Protein AF-A0A656JWY0-F1 (afdb_monomer)

Foldseek 3Di:
DVVVVVVVVVVVVVVVVVVLVVVVVVLVVVLVVLLVLLVVLQVLLLVLLVVLLVLQDDDPADPDDDDDDPLCLLVVLNVVLVVLVVVLVVLVVQLVVLVVVVVPDPDDDDPDDDDVSNVSNVVSSVVSVVSSVVSSVSSVVSNVVSNVSSVVSVVVVVVSVVLSVVLVVLVVCVVVVDDVPDDDPVVSVVSNVVSSNVSSVVSVSSVSNSVD

Organism: NCBI:txid1194405

Secondary structure (DSSP, 8-state):
-HHHHHHHHHHHHHHHHHHHHHHHHHHHHHHHHHHHHHHHHHHHHHHHHHHHHHHS---PPP---------THHHHHHHHHHHHHHHHHHHHHHHHHHHHHHHH--S---TTS--HHHHHHHHHHHHHHHHHHHHHHHHHHHHHHHHHHHHHHHHHHHHHHHHHHHHHHHHHHHHH---TTS--HHHHHHHHHHHHHHHHHHHHHHHHHHH-

Sequence (212 aa):
SAVDAAALTTNDMARQLEVKVQRMNTAHEREANAISSFQQAYGIASAHLDRLLLRIPELPLPEIDDRDADGGRVRGTFASLQRHHQALDDAISAMHQASEKVYTIPGKRTPQEQDPALAQLLSVEKRRRSLGHALETLAGRGVEAGTATGLELNRVSSQVNDLVARRDALLKQRESGVREGGLDSEELEMELQLTTSVLQRLRVDLLDEQQA

Structure (mmCIF, N/CA/C/O backbone):
data_AF-A0A656JWY0-F1
#
_entry.id   AF-A0A656JWY0-F1
#
loop_
_atom_site.group_PDB
_atom_site.id
_atom_site.type_symbol
_atom_site.label_atom_id
_atom_site.label_alt_id
_atom_site.label_comp_id
_atom_site.label_asym_id
_atom_site.label_entity_id
_atom_site.label_seq_id
_atom_site.pdbx_PDB_ins_code
_atom_site.Cartn_x
_atom_site.Cartn_y
_atom_site.Cartn_z
_atom_site.occupancy
_atom_site.B_iso_or_equiv
_atom_site.auth_seq_id
_atom_site.auth_comp_id
_atom_site.auth_asym_id
_atom_site.auth_atom_id
_atom_site.pdbx_PDB_model_num
ATOM 1 N N . SER A 1 1 ? -23.906 -9.877 57.414 1.00 48.75 1 SER A N 1
ATOM 2 C CA . SER A 1 1 ? -24.250 -8.442 57.340 1.00 48.75 1 SER A CA 1
ATOM 3 C C . SER A 1 1 ? -24.464 -8.054 55.884 1.00 48.75 1 SER A C 1
ATOM 5 O O . SER A 1 1 ? -23.625 -8.409 55.070 1.00 48.75 1 SER A O 1
ATOM 7 N N . ALA A 1 2 ? -25.550 -7.359 55.520 1.00 46.50 2 ALA A N 1
ATOM 8 C CA . ALA A 1 2 ? -25.797 -6.923 54.130 1.00 46.50 2 ALA A CA 1
ATOM 9 C C . ALA A 1 2 ? -24.699 -5.980 53.580 1.00 46.50 2 ALA A C 1
ATOM 11 O O . ALA A 1 2 ? -24.488 -5.899 52.374 1.00 46.50 2 ALA A O 1
ATOM 12 N N . VAL A 1 3 ? -23.963 -5.326 54.485 1.00 48.53 3 VAL A N 1
ATOM 13 C CA . VAL A 1 3 ? -22.811 -4.461 54.194 1.00 48.53 3 VAL A CA 1
ATOM 14 C C . VAL A 1 3 ? -21.601 -5.254 53.671 1.00 48.53 3 VAL A C 1
ATOM 16 O O . VAL A 1 3 ? -20.971 -4.813 52.716 1.00 48.53 3 VAL A O 1
ATOM 19 N N . ASP A 1 4 ? -21.331 -6.453 54.204 1.00 46.06 4 ASP A N 1
ATOM 20 C CA . ASP A 1 4 ? -20.234 -7.312 53.720 1.00 46.06 4 ASP A CA 1
ATOM 21 C C . ASP A 1 4 ? -20.531 -7.892 52.334 1.00 46.06 4 ASP A C 1
ATOM 23 O O . ASP A 1 4 ? -19.658 -7.927 51.473 1.00 46.06 4 ASP A O 1
ATOM 27 N N . ALA A 1 5 ? -21.777 -8.304 52.082 1.00 48.03 5 ALA A N 1
ATOM 28 C CA . ALA A 1 5 ? -22.177 -8.850 50.786 1.00 48.03 5 ALA A CA 1
ATOM 29 C C . ALA A 1 5 ? -22.134 -7.786 49.674 1.00 48.03 5 ALA A C 1
ATOM 31 O O . ALA A 1 5 ? -21.655 -8.058 48.575 1.00 48.03 5 ALA A O 1
ATOM 32 N N . ALA A 1 6 ? -22.571 -6.556 49.969 1.00 49.28 6 ALA A N 1
ATOM 33 C CA . ALA A 1 6 ? -22.456 -5.438 49.039 1.00 49.28 6 ALA A CA 1
ATOM 34 C C . ALA A 1 6 ? -20.983 -5.122 48.729 1.00 49.28 6 ALA A C 1
ATOM 36 O O . ALA A 1 6 ? -20.636 -5.046 47.554 1.00 49.28 6 ALA A O 1
ATOM 37 N N . ALA A 1 7 ? -20.118 -5.040 49.748 1.00 49.75 7 ALA A N 1
ATOM 38 C CA . ALA A 1 7 ? -18.685 -4.773 49.589 1.00 49.75 7 ALA A CA 1
ATOM 39 C C . ALA A 1 7 ? -17.937 -5.870 48.804 1.00 49.75 7 ALA A C 1
ATOM 41 O O . ALA A 1 7 ? -17.084 -5.557 47.972 1.00 49.75 7 ALA A O 1
ATOM 42 N N . LEU A 1 8 ? -18.284 -7.147 49.010 1.00 49.06 8 LEU A N 1
ATOM 43 C CA . LEU A 1 8 ? -17.758 -8.266 48.217 1.00 49.06 8 LEU A CA 1
ATOM 44 C C . LEU A 1 8 ? -18.176 -8.165 46.741 1.00 49.06 8 LEU A C 1
ATOM 46 O O . LEU A 1 8 ? -17.338 -8.329 45.858 1.00 49.06 8 LEU A O 1
ATOM 50 N N . THR A 1 9 ? -19.436 -7.815 46.455 1.00 56.22 9 THR A N 1
ATOM 51 C CA . THR A 1 9 ? -19.905 -7.674 45.063 1.00 56.22 9 THR A CA 1
ATOM 52 C C . THR A 1 9 ? -19.313 -6.470 44.325 1.00 56.22 9 THR A C 1
ATOM 54 O O . THR A 1 9 ? -19.121 -6.544 43.113 1.00 56.22 9 THR A O 1
ATOM 57 N N . THR A 1 10 ? -19.004 -5.357 45.000 1.00 55.69 10 THR A N 1
ATOM 58 C CA . THR A 1 10 ? -18.280 -4.230 44.380 1.00 55.69 10 THR A CA 1
ATOM 59 C C . THR A 1 10 ? -16.812 -4.558 44.131 1.00 55.69 10 THR A C 1
ATOM 61 O O . THR A 1 10 ? -16.302 -4.194 43.074 1.00 55.69 10 THR A O 1
ATOM 64 N N . ASN A 1 11 ? -16.151 -5.282 45.040 1.00 58.34 11 ASN A N 1
ATOM 65 C CA . ASN A 1 11 ? -14.767 -5.728 44.847 1.00 58.34 11 ASN A CA 1
ATOM 66 C C . ASN A 1 11 ? -14.625 -6.711 43.676 1.00 58.34 11 ASN A C 1
ATOM 68 O O . ASN A 1 11 ? -13.705 -6.570 42.870 1.00 58.34 11 ASN A O 1
ATOM 72 N N . ASP A 1 12 ? -15.554 -7.658 43.525 1.00 63.84 12 ASP A N 1
ATOM 73 C CA . ASP A 1 12 ? -15.548 -8.581 42.384 1.00 63.84 12 ASP A CA 1
ATOM 74 C C . ASP A 1 12 ? -15.800 -7.861 41.053 1.00 63.84 12 ASP A C 1
ATOM 76 O O . ASP A 1 12 ? -15.144 -8.161 40.053 1.00 63.84 12 ASP A O 1
ATOM 80 N N . MET A 1 13 ? -16.698 -6.871 41.025 1.00 59.88 13 MET A N 1
ATOM 81 C CA . MET A 1 13 ? -16.938 -6.069 39.820 1.00 59.88 13 MET A CA 1
ATOM 82 C C . MET A 1 13 ? -15.739 -5.191 39.458 1.00 59.88 13 MET A C 1
ATOM 84 O O . MET A 1 13 ? -15.366 -5.151 38.288 1.00 59.88 13 MET A O 1
ATOM 88 N N . ALA A 1 14 ? -15.104 -4.535 40.434 1.00 62.28 14 ALA A N 1
ATOM 89 C CA . ALA A 1 14 ? -13.911 -3.722 40.205 1.00 62.28 14 ALA A CA 1
ATOM 90 C C . ALA A 1 14 ? -12.751 -4.570 39.662 1.00 62.28 14 ALA A C 1
ATOM 92 O O . ALA A 1 14 ? -12.121 -4.199 38.673 1.00 62.28 14 ALA A O 1
ATOM 93 N N . ARG A 1 15 ? -12.537 -5.762 40.230 1.00 66.44 15 ARG A N 1
ATOM 94 C CA . ARG A 1 15 ? -11.510 -6.702 39.768 1.00 66.44 15 ARG A CA 1
ATOM 95 C C . ARG A 1 15 ? -11.792 -7.242 38.363 1.00 66.44 15 ARG A C 1
ATOM 97 O O . ARG A 1 15 ? -10.878 -7.364 37.549 1.00 66.44 15 ARG A O 1
ATOM 104 N N . GLN A 1 16 ? -13.048 -7.562 38.044 1.00 64.94 16 GLN A N 1
ATOM 105 C CA . GLN A 1 16 ? -13.434 -7.971 36.686 1.00 64.94 16 GLN A CA 1
ATOM 106 C C . GLN A 1 16 ? -13.243 -6.842 35.667 1.00 64.94 16 GLN A C 1
ATOM 108 O O . GLN A 1 16 ? -12.872 -7.109 34.521 1.00 64.94 16 GLN A O 1
ATOM 113 N N . LEU A 1 17 ? -13.479 -5.596 36.077 1.00 67.12 17 LEU A N 1
ATOM 114 C CA . LEU A 1 17 ? -13.265 -4.417 35.248 1.00 67.12 17 LEU A CA 1
ATOM 115 C C . LEU A 1 17 ? -11.776 -4.193 34.969 1.00 67.12 17 LEU A C 1
ATOM 117 O O . LEU A 1 17 ? -11.392 -4.014 33.818 1.00 67.12 17 LEU A O 1
ATOM 121 N N . GLU A 1 18 ? -10.934 -4.300 35.992 1.00 68.44 18 GLU A N 1
ATOM 122 C CA . GLU A 1 18 ? -9.480 -4.158 35.882 1.00 68.44 18 GLU A CA 1
ATOM 123 C C . GLU A 1 18 ? -8.874 -5.208 34.935 1.00 68.44 18 GLU A C 1
ATOM 125 O O . GLU A 1 18 ? -8.122 -4.873 34.019 1.00 68.44 18 GLU A O 1
ATOM 130 N N . VAL A 1 19 ? -9.302 -6.472 35.043 1.00 74.69 19 VAL A N 1
ATOM 131 C CA . VAL A 1 19 ? -8.900 -7.536 34.103 1.00 74.69 19 VAL A CA 1
ATOM 132 C C . VAL A 1 19 ? -9.336 -7.223 32.665 1.00 74.69 19 VAL A C 1
ATOM 134 O O . VAL A 1 19 ? -8.602 -7.524 31.718 1.00 74.69 19 VAL A O 1
ATOM 137 N N . LYS A 1 20 ? -10.522 -6.631 32.466 1.00 68.19 20 LYS A N 1
ATOM 138 C CA . LYS A 1 20 ? -10.999 -6.219 31.133 1.00 68.19 20 LYS A CA 1
ATOM 139 C C . LYS A 1 20 ? -10.168 -5.066 30.570 1.00 68.19 20 LYS A C 1
ATOM 141 O O . LYS A 1 20 ? -9.786 -5.140 29.403 1.00 68.19 20 LYS A O 1
ATOM 146 N N . VAL A 1 21 ? -9.849 -4.061 31.385 1.00 69.62 21 VAL A N 1
ATOM 147 C CA . VAL A 1 21 ? -8.987 -2.930 31.003 1.00 69.62 21 VAL A CA 1
ATOM 148 C C . VAL A 1 21 ? -7.589 -3.418 30.626 1.00 69.62 21 VAL A C 1
ATOM 150 O O . VAL A 1 21 ? -7.057 -3.031 29.590 1.00 69.62 21 VAL A O 1
ATOM 153 N N . GLN A 1 22 ? -7.006 -4.344 31.386 1.00 73.12 22 GLN A N 1
ATOM 154 C CA . 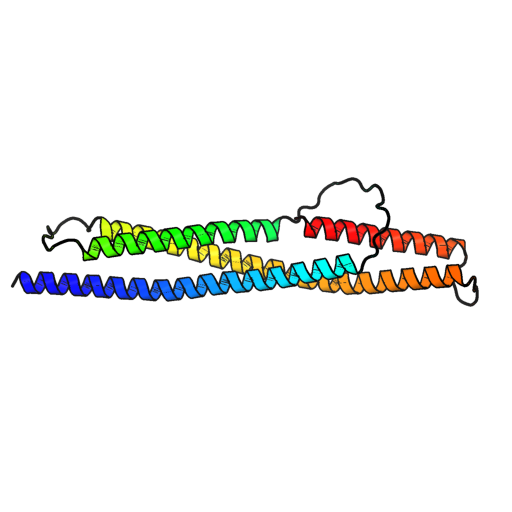GLN A 1 22 ? -5.665 -4.836 31.075 1.00 73.12 22 GLN A CA 1
ATOM 155 C C . GLN A 1 22 ? -5.621 -5.663 29.784 1.00 73.12 22 GLN A C 1
ATOM 157 O O . GLN A 1 22 ? -4.739 -5.464 28.951 1.00 73.12 22 GLN A O 1
ATOM 162 N N . ARG A 1 23 ? -6.617 -6.532 29.557 1.00 74.81 23 ARG A N 1
ATOM 163 C CA . ARG A 1 23 ? -6.772 -7.239 28.271 1.00 74.81 23 ARG A CA 1
ATOM 164 C C . ARG A 1 23 ? -6.969 -6.275 27.101 1.00 74.81 23 ARG A C 1
ATOM 166 O O . ARG A 1 23 ? -6.555 -6.587 25.988 1.00 74.81 23 ARG A O 1
ATOM 173 N N . MET A 1 24 ? -7.612 -5.137 27.344 1.00 70.94 24 MET A N 1
ATOM 174 C CA . MET A 1 24 ? -7.828 -4.098 26.344 1.00 70.94 24 MET A CA 1
ATOM 175 C C . MET A 1 24 ? -6.522 -3.399 25.973 1.00 70.94 24 MET A C 1
ATOM 177 O O . MET A 1 24 ? -6.255 -3.279 24.784 1.00 70.94 24 MET A O 1
ATOM 181 N N . ASN A 1 25 ? -5.692 -3.021 26.945 1.00 70.75 25 ASN A N 1
ATOM 182 C CA . ASN A 1 25 ? -4.391 -2.407 26.662 1.00 70.75 25 ASN A CA 1
ATOM 183 C C . ASN A 1 25 ? -3.519 -3.330 25.804 1.00 70.75 25 ASN A C 1
ATOM 185 O O . ASN A 1 25 ? -3.000 -2.909 24.776 1.00 70.75 25 ASN A O 1
ATOM 189 N N . THR A 1 26 ? -3.468 -4.622 26.139 1.00 78.56 26 THR A N 1
ATOM 190 C CA . THR A 1 26 ? -2.743 -5.606 25.320 1.00 78.56 26 THR A CA 1
ATOM 191 C C . THR A 1 26 ? -3.325 -5.747 23.910 1.00 78.56 26 THR A C 1
ATOM 193 O O . THR A 1 26 ? -2.585 -5.973 22.956 1.00 78.56 26 THR A O 1
ATOM 196 N N . ALA A 1 27 ? -4.646 -5.649 23.744 1.00 75.50 27 ALA A N 1
ATOM 197 C CA . ALA A 1 27 ? -5.264 -5.710 22.421 1.00 75.50 27 ALA A CA 1
ATOM 198 C C . ALA A 1 27 ? -4.997 -4.436 21.602 1.00 75.50 27 ALA A C 1
ATOM 200 O O . ALA A 1 27 ? -4.719 -4.532 20.413 1.00 75.50 27 ALA A O 1
ATOM 201 N N . HIS A 1 28 ? -4.999 -3.269 22.245 1.00 74.00 28 HIS A N 1
ATOM 202 C CA . HIS A 1 28 ? -4.654 -1.999 21.614 1.00 74.00 28 HIS A CA 1
ATOM 203 C C . HIS A 1 28 ? -3.195 -1.978 21.134 1.00 74.00 28 HIS A C 1
ATOM 205 O O . HIS A 1 28 ? -2.925 -1.582 20.005 1.00 74.00 28 HIS A O 1
ATOM 211 N N . GLU A 1 29 ? -2.259 -2.496 21.936 1.00 79.44 29 GLU A N 1
ATOM 212 C CA . GLU A 1 29 ? -0.856 -2.665 21.525 1.00 79.44 29 GLU A CA 1
ATOM 213 C C . GLU A 1 29 ? -0.722 -3.573 20.292 1.00 79.44 29 GLU A C 1
ATOM 215 O O . GLU A 1 29 ? 0.043 -3.277 19.374 1.00 79.44 29 GLU A O 1
ATOM 220 N N . ARG A 1 30 ? -1.484 -4.674 20.232 1.00 80.06 30 ARG A N 1
ATOM 221 C CA . ARG A 1 30 ? -1.494 -5.573 19.063 1.00 80.06 30 ARG A CA 1
ATOM 222 C C . ARG A 1 30 ? -2.059 -4.897 17.818 1.00 80.06 30 ARG A C 1
ATOM 224 O O . ARG A 1 30 ? -1.471 -5.032 16.748 1.00 80.06 30 ARG A O 1
ATOM 231 N N . GLU A 1 31 ? -3.152 -4.156 17.963 1.00 78.88 31 GLU A N 1
ATOM 232 C CA . GLU A 1 31 ? -3.768 -3.380 16.883 1.00 78.88 31 GLU A CA 1
ATOM 233 C C . GLU A 1 31 ? -2.787 -2.323 16.349 1.00 78.88 31 GLU A C 1
ATOM 235 O O . GLU A 1 31 ? -2.565 -2.248 15.141 1.00 78.88 31 GLU A O 1
ATOM 240 N N . ALA A 1 32 ? -2.114 -1.582 17.235 1.00 77.81 32 ALA A N 1
ATOM 241 C CA . ALA A 1 32 ? -1.085 -0.611 16.862 1.00 77.81 32 ALA A CA 1
ATOM 242 C C . ALA A 1 32 ? 0.093 -1.266 16.117 1.00 77.81 32 ALA A C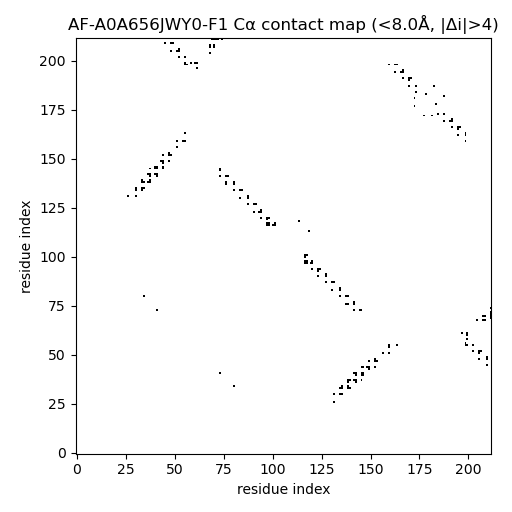 1
ATOM 244 O O . ALA A 1 32 ? 0.546 -0.750 15.093 1.00 77.81 32 ALA A O 1
ATOM 245 N N . ASN A 1 33 ? 0.554 -2.436 16.572 1.00 80.94 33 ASN A N 1
ATOM 246 C CA . ASN A 1 33 ? 1.614 -3.189 15.897 1.00 80.94 33 ASN A CA 1
ATOM 247 C C . ASN A 1 33 ? 1.197 -3.658 14.494 1.00 80.94 33 ASN A C 1
ATOM 249 O O . ASN A 1 33 ? 2.003 -3.597 13.561 1.00 80.94 33 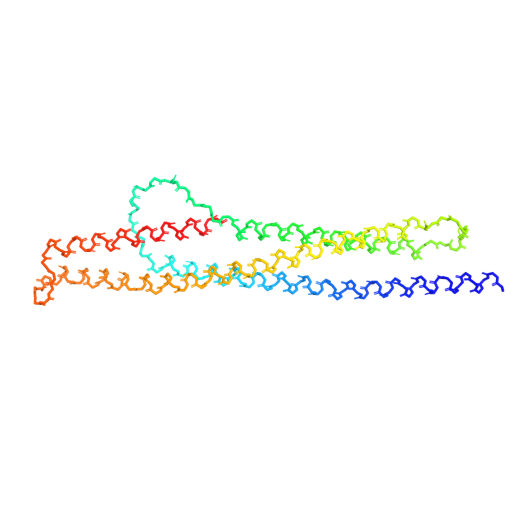ASN A O 1
ATOM 253 N N . ALA A 1 34 ? -0.052 -4.098 14.322 1.00 74.19 34 ALA A N 1
ATOM 254 C CA . ALA A 1 34 ? -0.582 -4.503 13.022 1.00 74.19 34 ALA A CA 1
ATOM 255 C C . ALA A 1 34 ? -0.635 -3.316 12.041 1.00 74.19 34 ALA A C 1
ATOM 257 O O . ALA A 1 34 ? -0.183 -3.440 10.901 1.00 74.19 34 ALA A O 1
ATOM 258 N N . ILE A 1 35 ? -1.104 -2.149 12.499 1.00 76.62 35 ILE A N 1
ATOM 259 C CA . ILE A 1 35 ? -1.120 -0.907 11.705 1.00 76.62 35 ILE A CA 1
ATOM 260 C C . ILE A 1 35 ? 0.299 -0.497 11.314 1.00 76.62 35 ILE A C 1
ATOM 262 O O . ILE A 1 35 ? 0.553 -0.231 10.141 1.00 76.62 35 ILE A O 1
ATOM 266 N N . SER A 1 36 ? 1.221 -0.475 12.278 1.00 80.38 36 SER A N 1
ATOM 267 C CA . SER A 1 36 ? 2.619 -0.093 12.055 1.00 80.38 36 SER A CA 1
ATOM 268 C C . SER A 1 36 ? 3.294 -0.995 11.016 1.00 80.38 36 SER A C 1
ATOM 270 O O . SER A 1 36 ? 3.930 -0.511 10.079 1.00 80.38 36 SER A O 1
ATOM 272 N N . SER A 1 37 ? 3.064 -2.309 11.103 1.00 77.44 37 SER A N 1
ATOM 273 C CA . SER A 1 37 ? 3.590 -3.281 10.134 1.00 77.44 37 SER A CA 1
ATOM 274 C C . SER A 1 37 ? 3.072 -3.014 8.717 1.00 77.44 37 SER A C 1
ATOM 276 O O . SE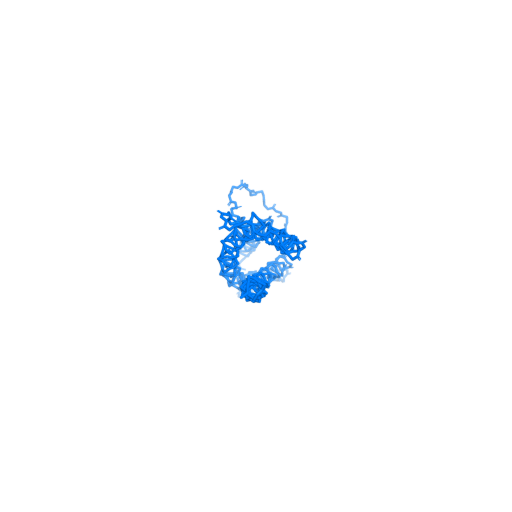R A 1 37 ? 3.836 -3.038 7.752 1.00 77.44 37 SER A O 1
ATOM 278 N N . PHE A 1 38 ? 1.779 -2.708 8.582 1.00 76.81 38 PHE A N 1
ATOM 279 C CA . PHE A 1 38 ? 1.190 -2.343 7.296 1.00 76.81 38 PHE A CA 1
ATOM 280 C C . PHE A 1 38 ? 1.736 -1.015 6.754 1.00 76.81 38 PHE A C 1
ATOM 282 O O . PHE A 1 38 ? 2.106 -0.944 5.583 1.00 76.81 38 PHE A O 1
ATOM 289 N N . GLN A 1 39 ? 1.850 0.016 7.596 1.00 79.00 39 GLN A N 1
ATOM 290 C CA . GLN A 1 39 ? 2.433 1.310 7.222 1.00 79.00 39 GLN A CA 1
ATOM 291 C C . GLN A 1 39 ? 3.870 1.164 6.719 1.00 79.00 39 GLN A C 1
ATOM 293 O O . GLN A 1 39 ? 4.239 1.790 5.726 1.00 79.00 39 GLN A O 1
ATOM 298 N N . GLN A 1 40 ? 4.668 0.312 7.365 1.00 82.31 40 GLN A N 1
ATOM 299 C CA . GLN A 1 40 ? 6.031 0.027 6.937 1.00 82.31 40 GLN A CA 1
ATOM 300 C C . GLN A 1 40 ? 6.060 -0.651 5.561 1.00 82.31 40 GLN A C 1
ATOM 302 O O . GLN A 1 40 ? 6.801 -0.207 4.684 1.00 82.31 40 GLN A O 1
ATOM 307 N N . ALA A 1 41 ? 5.249 -1.694 5.351 1.00 71.56 41 ALA A N 1
ATOM 308 C CA . ALA A 1 41 ? 5.179 -2.398 4.069 1.00 71.56 41 ALA A CA 1
ATOM 309 C C . ALA A 1 41 ? 4.735 -1.464 2.929 1.00 71.56 41 ALA A C 1
ATOM 311 O O . ALA A 1 41 ? 5.362 -1.437 1.870 1.00 71.56 41 ALA A O 1
ATOM 312 N N . TYR A 1 42 ? 3.709 -0.646 3.175 1.00 76.00 42 TYR A N 1
ATOM 313 C CA . TYR A 1 42 ? 3.246 0.376 2.238 1.00 76.00 42 TYR A CA 1
ATOM 314 C C . TYR A 1 42 ? 4.333 1.411 1.924 1.00 76.00 42 TYR A C 1
ATOM 316 O O . TYR A 1 42 ? 4.603 1.686 0.757 1.00 76.00 42 TYR A O 1
ATOM 324 N N . GLY A 1 43 ? 5.000 1.952 2.950 1.00 76.62 43 GLY A N 1
ATOM 325 C CA . GLY A 1 43 ? 6.056 2.949 2.776 1.00 76.62 43 GLY A CA 1
ATOM 326 C C . GLY A 1 43 ? 7.243 2.426 1.964 1.00 76.62 43 GLY A C 1
ATOM 327 O O . GLY A 1 43 ? 7.782 3.152 1.131 1.00 76.62 43 GLY A O 1
ATOM 328 N N . ILE A 1 44 ? 7.620 1.156 2.148 1.00 79.44 44 ILE A N 1
ATOM 329 C CA . ILE A 1 44 ? 8.664 0.503 1.344 1.00 79.44 44 ILE A CA 1
ATOM 330 C C . ILE A 1 44 ? 8.232 0.395 -0.123 1.00 79.44 44 ILE A C 1
ATOM 332 O O . ILE A 1 44 ? 9.010 0.762 -1.005 1.00 79.44 44 ILE A O 1
ATOM 336 N N . ALA A 1 45 ? 7.009 -0.077 -0.387 1.00 71.56 45 ALA A N 1
ATOM 337 C CA . ALA A 1 45 ? 6.489 -0.218 -1.747 1.00 71.56 45 ALA A CA 1
ATOM 338 C C . ALA A 1 45 ? 6.389 1.142 -2.463 1.00 71.56 45 ALA A C 1
ATOM 340 O O . ALA A 1 45 ? 6.901 1.286 -3.572 1.00 71.56 45 ALA A O 1
ATOM 341 N N . SER A 1 46 ? 5.841 2.162 -1.794 1.00 77.12 46 SER A N 1
ATOM 342 C CA . SER A 1 46 ? 5.750 3.531 -2.324 1.00 77.12 46 SER A CA 1
ATOM 343 C C . SER A 1 46 ? 7.130 4.110 -2.641 1.00 77.12 46 SER A C 1
ATOM 345 O O . SER A 1 46 ? 7.350 4.624 -3.733 1.00 77.12 46 SER A O 1
ATOM 347 N N . ALA A 1 47 ? 8.102 3.965 -1.733 1.00 80.19 47 ALA A N 1
ATOM 348 C CA . ALA A 1 47 ? 9.458 4.461 -1.964 1.00 80.19 47 ALA A CA 1
ATOM 349 C C . ALA A 1 47 ? 10.174 3.724 -3.111 1.00 80.19 47 ALA A C 1
ATOM 351 O O . ALA A 1 47 ? 11.028 4.304 -3.785 1.00 80.19 47 ALA A O 1
ATOM 352 N N . HIS A 1 48 ? 9.870 2.441 -3.332 1.00 77.25 48 HIS A N 1
ATOM 353 C CA . HIS A 1 48 ? 10.375 1.698 -4.489 1.00 77.25 48 HIS A CA 1
ATOM 354 C C . HIS A 1 48 ? 9.790 2.236 -5.793 1.00 77.25 48 HIS A C 1
ATOM 356 O O . HIS A 1 48 ? 10.537 2.423 -6.754 1.00 77.25 48 HIS A O 1
ATOM 362 N N . LEU A 1 49 ? 8.494 2.532 -5.805 1.00 79.50 49 LEU A N 1
ATOM 363 C CA . LEU A 1 49 ? 7.809 3.102 -6.955 1.00 79.50 49 LEU A CA 1
ATOM 364 C C . LEU A 1 49 ? 8.368 4.493 -7.310 1.00 79.50 49 LEU A C 1
ATOM 366 O O . LEU A 1 49 ? 8.750 4.720 -8.458 1.00 79.50 49 LEU A O 1
ATOM 370 N N . ASP A 1 50 ? 8.556 5.374 -6.322 1.00 79.56 50 ASP A N 1
ATOM 371 C CA . ASP A 1 50 ? 9.153 6.705 -6.531 1.00 79.56 50 ASP A CA 1
ATOM 372 C C . ASP A 1 50 ? 10.563 6.619 -7.139 1.00 79.56 50 ASP A C 1
ATOM 374 O O . ASP A 1 50 ? 10.918 7.360 -8.059 1.00 79.56 50 ASP A O 1
ATOM 378 N N . ARG A 1 51 ? 11.387 5.677 -6.657 1.00 82.69 51 ARG A N 1
ATOM 379 C CA . ARG A 1 51 ? 12.739 5.449 -7.197 1.00 82.69 51 ARG A CA 1
ATOM 380 C C . ARG A 1 51 ? 12.716 4.973 -8.646 1.00 82.69 51 ARG A C 1
ATOM 382 O O . ARG A 1 51 ? 13.614 5.342 -9.400 1.00 82.69 51 ARG A O 1
ATOM 389 N N . LEU A 1 52 ? 11.740 4.151 -9.032 1.00 78.94 52 LEU A N 1
ATOM 390 C CA . LEU A 1 52 ? 11.586 3.699 -10.417 1.00 78.94 52 LEU A CA 1
ATOM 391 C C . LEU A 1 52 ? 11.188 4.853 -11.332 1.00 78.94 52 LEU A C 1
ATOM 393 O O . LEU A 1 52 ? 11.812 5.037 -12.377 1.00 78.94 52 LEU A O 1
ATOM 397 N N . LEU A 1 53 ? 10.228 5.674 -10.905 1.00 81.06 53 LEU A N 1
ATOM 398 C CA . LEU A 1 53 ? 9.794 6.856 -11.649 1.00 81.06 53 LEU A CA 1
ATOM 399 C C . LEU A 1 53 ? 10.924 7.870 -11.860 1.00 81.06 53 LEU A C 1
ATOM 401 O O . LEU A 1 53 ? 11.030 8.446 -12.939 1.00 81.06 53 LEU A O 1
ATOM 405 N N . LEU A 1 54 ? 11.811 8.058 -10.880 1.00 81.75 54 LEU A N 1
ATOM 406 C CA . LEU A 1 54 ? 12.998 8.909 -11.044 1.00 81.75 54 LEU A CA 1
ATOM 407 C C . LEU A 1 54 ? 14.018 8.346 -12.044 1.00 81.75 54 LEU A C 1
ATOM 409 O O . LEU A 1 54 ? 14.820 9.098 -12.596 1.00 81.75 54 LEU A O 1
ATOM 413 N N . ARG A 1 55 ? 14.033 7.025 -12.246 1.00 79.12 55 ARG A N 1
ATOM 414 C CA . ARG A 1 55 ? 15.038 6.341 -13.067 1.00 79.12 55 ARG A CA 1
ATOM 415 C C . ARG A 1 55 ? 14.633 6.216 -14.531 1.00 79.12 55 ARG A C 1
ATOM 417 O O . ARG A 1 55 ? 15.510 6.160 -15.391 1.00 79.12 55 ARG A O 1
ATOM 424 N N . ILE A 1 56 ? 13.335 6.170 -14.816 1.00 74.50 56 ILE A N 1
ATOM 425 C CA . ILE A 1 56 ? 12.827 6.174 -16.188 1.00 74.50 56 ILE A CA 1
ATOM 426 C C . ILE A 1 56 ? 12.828 7.623 -16.697 1.00 74.50 56 ILE A C 1
ATOM 428 O O . ILE A 1 56 ? 12.152 8.455 -16.096 1.00 74.50 56 ILE A O 1
ATOM 432 N N . PRO A 1 57 ? 13.539 7.952 -17.790 1.00 68.69 57 PRO A N 1
ATOM 433 C CA . PRO A 1 57 ? 13.588 9.315 -18.312 1.00 68.69 57 PRO A CA 1
ATOM 434 C C . PRO A 1 57 ? 12.193 9.874 -18.612 1.00 68.69 57 PRO A C 1
ATOM 436 O O . PRO A 1 57 ? 11.334 9.171 -19.147 1.00 68.69 57 PRO A O 1
ATOM 439 N N . GLU A 1 58 ? 11.982 11.155 -18.312 1.00 67.81 58 GLU A N 1
ATOM 440 C CA . GLU A 1 58 ? 10.805 11.889 -18.775 1.00 67.81 58 GLU A CA 1
ATOM 441 C C . GLU A 1 58 ? 10.896 12.080 -20.288 1.00 67.81 58 GLU A C 1
ATOM 443 O O . GLU A 1 58 ? 11.728 12.830 -20.796 1.00 67.81 58 GLU A O 1
ATOM 448 N N . LEU A 1 59 ? 10.061 11.342 -21.014 1.00 63.47 59 LEU A N 1
ATOM 449 C CA . LEU A 1 59 ? 9.956 11.388 -22.466 1.00 63.47 59 LEU A CA 1
ATOM 450 C C . LEU A 1 59 ? 8.555 11.893 -22.830 1.00 63.47 59 LEU A C 1
ATOM 452 O O . LEU A 1 59 ? 7.612 11.603 -22.090 1.00 63.47 59 LEU A O 1
ATOM 456 N N . PRO A 1 60 ? 8.389 12.631 -23.944 1.00 55.06 60 PRO A N 1
ATOM 457 C CA . PRO A 1 60 ? 7.072 13.084 -24.380 1.00 55.06 60 PRO A CA 1
ATOM 458 C C . PRO A 1 60 ? 6.149 11.874 -24.524 1.00 55.06 60 PRO A C 1
ATOM 460 O O . PRO A 1 60 ? 6.506 10.902 -25.189 1.00 55.06 60 PRO A O 1
ATOM 463 N N . LEU A 1 61 ? 5.014 11.914 -23.827 1.00 50.00 61 LEU A N 1
ATOM 464 C CA . LEU A 1 61 ? 4.055 10.815 -23.771 1.00 50.00 61 LEU A CA 1
ATOM 465 C C . LEU A 1 61 ? 3.588 10.466 -25.193 1.00 50.00 61 LEU A C 1
ATOM 467 O O . LEU A 1 61 ? 3.214 11.374 -25.939 1.00 50.00 61 LEU A O 1
ATOM 471 N N . PRO A 1 62 ? 3.579 9.183 -25.591 1.00 48.88 62 PRO A N 1
ATOM 472 C CA . PRO A 1 62 ? 2.715 8.762 -26.680 1.00 48.88 62 PRO A CA 1
ATOM 473 C C . PRO A 1 62 ? 1.264 9.006 -26.248 1.00 48.88 62 PRO A C 1
ATOM 475 O O . PRO A 1 62 ? 0.931 8.804 -25.081 1.00 48.88 62 PRO A O 1
ATOM 478 N N . GLU A 1 63 ? 0.399 9.419 -27.173 1.00 42.12 63 GLU A N 1
ATOM 479 C CA . GLU A 1 63 ? -1.048 9.367 -26.949 1.00 42.12 63 GLU A CA 1
ATOM 480 C C . GLU A 1 63 ? -1.430 7.891 -26.750 1.00 42.12 63 GLU A C 1
ATOM 482 O O . GLU A 1 63 ? -1.454 7.111 -27.704 1.00 42.12 63 GLU A O 1
ATOM 487 N N . ILE A 1 64 ? -1.638 7.475 -25.502 1.00 44.34 64 ILE A N 1
ATOM 488 C CA . ILE A 1 64 ? -2.129 6.142 -25.149 1.00 44.34 64 ILE A CA 1
ATOM 489 C C . ILE A 1 64 ? -3.526 6.335 -24.557 1.00 44.34 64 ILE A C 1
ATOM 491 O O . ILE A 1 64 ? -3.720 7.180 -23.690 1.00 44.34 64 ILE A O 1
ATOM 495 N N . ASP A 1 65 ? -4.494 5.597 -25.105 1.00 43.00 65 ASP A N 1
ATOM 496 C CA . ASP A 1 65 ? -5.906 5.617 -24.715 1.00 43.00 65 ASP A CA 1
ATOM 497 C C . ASP A 1 65 ? -6.058 5.019 -23.305 1.00 43.00 65 ASP A C 1
ATOM 499 O O . ASP A 1 65 ? -5.738 3.847 -23.086 1.00 43.00 65 ASP A O 1
ATOM 503 N N . ASP A 1 66 ? -6.531 5.847 -22.370 1.00 47.88 66 ASP A N 1
ATOM 504 C CA . ASP A 1 66 ? -6.810 5.526 -20.969 1.00 47.88 66 ASP A CA 1
ATOM 505 C C . ASP A 1 66 ? -7.928 4.487 -20.875 1.00 47.88 66 ASP A C 1
ATOM 507 O O . ASP A 1 66 ? -9.116 4.829 -20.843 1.00 47.88 66 ASP A O 1
ATOM 511 N N . ARG A 1 67 ? -7.577 3.201 -20.811 1.00 39.62 67 ARG A N 1
ATOM 512 C CA . ARG A 1 67 ? -8.517 2.172 -20.356 1.00 39.62 67 ARG A CA 1
ATOM 513 C C . ARG A 1 67 ? -7.838 1.197 -19.412 1.00 39.62 67 ARG A C 1
ATOM 515 O O . ARG A 1 67 ? -7.007 0.392 -19.816 1.00 39.62 67 ARG A O 1
ATOM 522 N N . ASP A 1 68 ? -8.329 1.274 -18.181 1.00 45.34 68 ASP A N 1
ATOM 523 C CA . ASP A 1 68 ? -8.247 0.294 -17.105 1.00 45.34 68 ASP A CA 1
ATOM 524 C C . ASP A 1 68 ? -6.902 0.185 -16.368 1.00 45.34 68 ASP A C 1
ATOM 526 O O . ASP A 1 68 ? -6.104 -0.715 -16.612 1.00 45.34 68 ASP A O 1
ATOM 530 N N . ALA A 1 69 ? -6.732 1.029 -15.344 1.00 40.44 69 ALA A N 1
ATOM 531 C CA . ALA A 1 69 ? -5.784 0.803 -14.253 1.00 40.44 69 ALA A CA 1
ATOM 532 C C . ALA A 1 69 ? -6.537 0.746 -12.911 1.00 40.44 69 ALA A C 1
ATOM 534 O O . ALA A 1 69 ? -6.774 1.749 -12.238 1.00 40.44 69 ALA A O 1
ATOM 535 N N . ASP A 1 70 ? -6.957 -0.458 -12.523 1.00 46.09 70 ASP A N 1
ATOM 536 C CA . ASP A 1 70 ? -7.563 -0.730 -11.218 1.00 46.09 70 ASP A CA 1
ATOM 537 C C . ASP A 1 70 ? -6.450 -0.994 -10.179 1.00 46.09 70 ASP A C 1
ATOM 539 O O . ASP A 1 70 ? -6.198 -2.132 -9.783 1.00 46.09 70 ASP A O 1
ATOM 543 N N . GLY A 1 71 ? -5.740 0.064 -9.764 1.00 46.84 71 GLY A N 1
ATOM 544 C CA . GLY A 1 71 ? -4.666 0.012 -8.751 1.00 46.84 71 GLY A CA 1
ATOM 545 C C . GLY A 1 71 ? -5.127 0.286 -7.303 1.00 46.84 71 GLY A C 1
ATOM 546 O O . GLY A 1 71 ? -4.339 0.288 -6.361 1.00 46.84 71 GLY A O 1
ATOM 547 N N . GLY A 1 72 ? -6.426 0.494 -7.059 1.00 55.03 72 GLY A N 1
ATOM 548 C CA . GLY A 1 72 ? -6.937 1.076 -5.803 1.00 55.03 72 GLY A CA 1
ATOM 549 C C . GLY A 1 72 ? -6.909 0.184 -4.549 1.00 55.03 72 GLY A C 1
ATOM 550 O O . GLY A 1 72 ? -7.463 0.558 -3.507 1.00 55.03 72 GLY A O 1
ATOM 551 N N . ARG A 1 73 ? -6.318 -1.020 -4.597 1.00 58.41 73 ARG A N 1
ATOM 552 C CA . ARG A 1 73 ? -6.423 -1.991 -3.487 1.00 58.41 73 ARG A CA 1
ATOM 553 C C . ARG A 1 73 ? -5.664 -1.563 -2.241 1.00 58.41 73 ARG A C 1
ATOM 555 O O . ARG A 1 73 ? -6.218 -1.665 -1.145 1.00 58.41 73 ARG A O 1
ATOM 562 N N . VAL A 1 74 ? -4.419 -1.107 -2.367 1.00 60.22 74 VAL A N 1
ATOM 563 C CA . VAL A 1 74 ? -3.592 -0.794 -1.188 1.00 60.22 74 VAL A CA 1
ATOM 564 C C . VAL A 1 74 ? -4.036 0.524 -0.557 1.00 60.22 74 VAL A C 1
ATOM 566 O O . VAL A 1 74 ? -4.243 0.583 0.659 1.00 60.22 74 VAL A O 1
ATOM 569 N N . ARG A 1 75 ? -4.315 1.544 -1.373 1.00 62.44 75 ARG A N 1
ATOM 570 C CA . ARG A 1 75 ? -4.836 2.835 -0.911 1.00 62.44 75 ARG A CA 1
ATOM 571 C C . ARG A 1 75 ? -6.241 2.726 -0.322 1.00 62.44 75 ARG A C 1
ATOM 573 O O . ARG A 1 75 ? -6.500 3.267 0.755 1.00 62.44 75 ARG A O 1
ATOM 580 N N . GLY A 1 76 ? -7.124 1.944 -0.949 1.00 65.88 76 GLY A N 1
ATOM 581 C CA . GLY A 1 76 ? -8.446 1.613 -0.409 1.00 65.88 76 GLY A CA 1
ATOM 582 C C . GLY A 1 76 ? -8.375 0.846 0.919 1.00 65.88 76 GLY A C 1
ATOM 583 O O . GLY A 1 76 ? -9.176 1.092 1.830 1.00 65.88 76 GLY A O 1
ATOM 584 N N . THR A 1 77 ? -7.376 -0.030 1.074 1.00 67.56 77 THR A N 1
ATOM 585 C CA . THR A 1 77 ? -7.100 -0.735 2.337 1.00 67.56 77 THR A CA 1
ATOM 586 C C . THR A 1 77 ? -6.593 0.230 3.411 1.00 67.56 77 THR A C 1
ATOM 588 O O . THR A 1 77 ? -7.106 0.199 4.529 1.00 67.56 77 THR A O 1
ATOM 591 N N . PHE A 1 78 ? -5.680 1.152 3.081 1.00 69.75 78 PHE A N 1
ATOM 592 C CA . PHE A 1 78 ? -5.177 2.170 4.011 1.00 69.75 78 PHE A CA 1
ATOM 593 C C 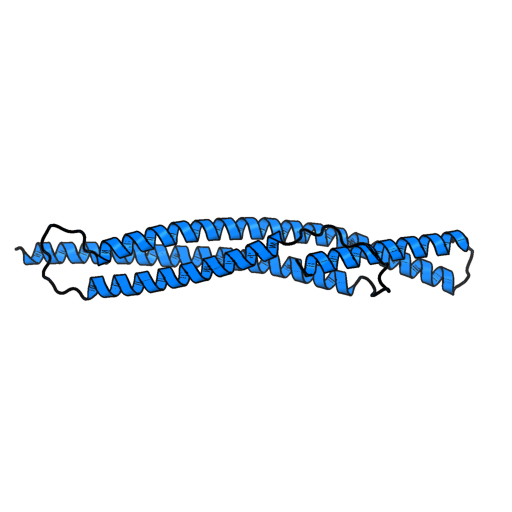. PHE A 1 78 ? -6.277 3.124 4.493 1.00 69.75 78 PHE A C 1
ATOM 595 O O . PHE A 1 78 ? -6.446 3.313 5.699 1.00 69.75 78 PHE A O 1
ATOM 602 N N . ALA A 1 79 ? -7.098 3.649 3.581 1.00 70.06 79 ALA A N 1
ATOM 603 C CA . ALA A 1 79 ? -8.230 4.508 3.930 1.00 70.06 79 ALA A CA 1
ATOM 604 C C . ALA A 1 79 ? -9.271 3.782 4.805 1.00 70.06 79 ALA A C 1
ATOM 606 O O . ALA A 1 79 ? -9.914 4.381 5.671 1.00 70.06 79 ALA A O 1
ATOM 607 N N . SER A 1 80 ? -9.457 2.477 4.602 1.00 71.69 80 SER A N 1
ATOM 608 C CA . SER A 1 80 ? -10.338 1.660 5.445 1.00 71.69 80 SER A CA 1
ATOM 609 C C . SER A 1 80 ? -9.732 1.403 6.826 1.00 71.69 80 SER A C 1
ATOM 611 O O . SER A 1 80 ? -10.432 1.537 7.828 1.00 71.69 80 SER A O 1
ATOM 613 N N . LEU A 1 81 ? -8.429 1.129 6.902 1.00 73.38 81 LEU A N 1
ATOM 614 C CA . LEU A 1 81 ? -7.700 0.957 8.157 1.00 73.38 81 LEU A CA 1
ATOM 615 C C . LEU A 1 81 ? -7.742 2.227 9.022 1.00 73.38 81 LEU A C 1
ATOM 617 O O . LEU A 1 81 ? -8.048 2.142 10.208 1.00 73.38 81 LEU A O 1
ATOM 621 N N . GLN A 1 82 ? -7.519 3.404 8.425 1.00 71.38 82 GLN A N 1
ATOM 622 C CA . GLN A 1 82 ? -7.564 4.690 9.128 1.00 71.38 82 GLN A CA 1
ATOM 623 C C . GLN A 1 82 ? -8.955 4.971 9.719 1.00 71.38 82 GLN A C 1
ATOM 625 O O . GLN A 1 82 ? -9.067 5.362 10.881 1.00 71.38 82 GLN A O 1
ATOM 630 N N . ARG A 1 83 ? -10.028 4.704 8.958 1.00 75.50 83 ARG A N 1
ATOM 631 C CA . ARG A 1 83 ? -11.412 4.832 9.452 1.00 75.50 83 ARG A CA 1
ATOM 632 C C . ARG A 1 83 ? -11.708 3.872 10.606 1.00 75.50 83 ARG A C 1
ATOM 634 O O . ARG A 1 83 ? -12.363 4.260 11.570 1.00 75.50 83 ARG A O 1
ATOM 641 N N . HIS A 1 84 ? -11.241 2.627 10.521 1.00 73.81 84 HIS A N 1
ATOM 642 C CA . HIS A 1 84 ? -11.439 1.642 11.586 1.00 73.81 84 HIS A CA 1
ATOM 643 C C . HIS A 1 84 ? -10.617 1.948 12.841 1.00 73.81 84 HIS A C 1
ATOM 645 O O . HIS A 1 84 ? -11.110 1.709 13.941 1.00 73.81 84 HIS A O 1
ATOM 651 N N . HIS A 1 85 ? -9.417 2.512 12.693 1.00 73.19 85 HIS A N 1
ATOM 652 C CA . HIS A 1 85 ? -8.595 2.951 13.818 1.00 73.19 85 HIS A CA 1
ATOM 653 C C . HIS A 1 85 ? -9.274 4.081 14.602 1.00 73.19 85 HIS A C 1
ATOM 655 O O . HIS A 1 85 ? -9.470 3.942 15.806 1.00 73.19 85 HIS A O 1
ATOM 661 N N . GLN A 1 86 ? -9.777 5.112 13.913 1.00 76.00 86 GLN A N 1
ATOM 662 C CA . GLN A 1 86 ? -10.538 6.189 14.558 1.00 76.00 86 GLN A CA 1
ATOM 663 C C . GLN A 1 86 ? -11.771 5.658 15.314 1.00 76.00 86 GLN A C 1
ATOM 665 O O . GLN A 1 86 ? -12.049 6.068 16.438 1.00 76.00 86 GLN A O 1
ATOM 670 N N . ALA A 1 87 ? -12.490 4.691 14.734 1.00 74.75 87 ALA A N 1
ATOM 671 C CA . ALA A 1 87 ? -13.650 4.080 15.384 1.00 74.75 87 ALA A CA 1
ATOM 672 C C . ALA A 1 87 ? -13.286 3.237 16.629 1.00 74.75 87 ALA A C 1
ATOM 674 O O . ALA A 1 87 ? -14.133 3.054 17.509 1.00 74.75 87 ALA A O 1
ATOM 675 N N . LEU A 1 88 ? -12.055 2.717 16.725 1.00 68.00 88 LEU A N 1
ATOM 676 C CA . LEU A 1 88 ? -11.546 2.067 17.940 1.00 68.00 88 LEU A CA 1
ATOM 677 C C . LEU A 1 88 ? -11.233 3.092 19.032 1.00 68.00 88 LEU A C 1
ATOM 679 O O . LEU A 1 88 ? -11.607 2.856 20.181 1.00 68.00 88 LEU A O 1
ATOM 683 N N . ASP A 1 89 ? -10.621 4.224 18.683 1.00 72.44 89 ASP A N 1
ATOM 684 C CA . ASP A 1 89 ? -10.316 5.307 19.630 1.00 72.44 89 ASP A CA 1
ATOM 685 C C . ASP A 1 89 ? -11.596 5.896 20.245 1.00 72.44 89 ASP A C 1
ATOM 687 O O . ASP A 1 89 ? -11.695 6.094 21.465 1.00 72.44 89 ASP A O 1
ATOM 691 N N . ASP A 1 90 ? -12.631 6.076 19.422 1.00 74.50 90 ASP A N 1
ATOM 692 C CA . ASP A 1 90 ? -13.954 6.515 19.871 1.00 74.50 90 ASP A CA 1
ATOM 693 C C . ASP A 1 90 ? -14.596 5.480 20.816 1.00 74.50 90 ASP A C 1
ATOM 695 O O . ASP A 1 90 ? -15.188 5.829 21.844 1.00 74.50 90 ASP A O 1
ATOM 699 N N . ALA A 1 91 ? -14.452 4.183 20.510 1.00 66.69 91 ALA A N 1
ATOM 700 C CA . ALA A 1 91 ? -14.957 3.102 21.355 1.00 66.69 91 ALA A CA 1
ATOM 701 C C . ALA A 1 91 ? -14.220 3.019 22.705 1.00 66.69 91 ALA A C 1
ATOM 703 O O . ALA A 1 91 ? -14.867 2.786 23.729 1.00 66.69 91 ALA A O 1
ATOM 704 N N . ILE A 1 92 ? -12.901 3.245 22.735 1.00 69.50 92 ILE A N 1
ATOM 705 C CA . ILE A 1 92 ? -12.100 3.314 23.971 1.00 69.50 92 ILE A CA 1
ATOM 706 C C . ILE A 1 92 ? -12.570 4.486 24.837 1.00 69.50 92 ILE A C 1
ATOM 708 O O . ILE A 1 92 ? -12.845 4.312 26.027 1.00 69.50 92 ILE A O 1
ATOM 712 N N . SER A 1 93 ? -12.751 5.659 24.230 1.00 72.25 93 SER A N 1
ATOM 713 C CA . SER A 1 93 ? -13.248 6.852 24.922 1.00 72.25 93 SER A CA 1
ATOM 714 C C . SER A 1 93 ? -14.634 6.618 25.538 1.00 72.25 93 SER A C 1
ATOM 716 O O . SER A 1 93 ? -14.860 6.930 26.710 1.00 72.25 93 SER A O 1
ATOM 718 N N . ALA A 1 94 ? -15.548 5.984 24.796 1.00 70.38 94 ALA A N 1
ATOM 719 C CA . ALA A 1 94 ? -16.877 5.625 25.295 1.00 70.38 94 ALA A CA 1
ATOM 720 C C . ALA A 1 94 ? -16.833 4.599 26.445 1.00 70.38 94 ALA A C 1
ATOM 722 O O . ALA A 1 94 ? -17.657 4.664 27.361 1.00 70.38 94 ALA A O 1
ATOM 723 N N . MET A 1 95 ? -15.878 3.661 26.431 1.00 64.31 95 MET A N 1
ATOM 724 C CA . MET A 1 95 ? -15.687 2.698 27.523 1.00 64.31 95 MET A CA 1
ATOM 725 C C . MET A 1 95 ? -15.165 3.356 28.798 1.00 64.31 95 MET A C 1
ATOM 727 O O . MET A 1 95 ? -15.679 3.041 29.871 1.00 64.31 95 MET A O 1
ATOM 731 N N . HIS A 1 96 ? -14.198 4.275 28.709 1.00 67.56 96 HIS A N 1
ATOM 732 C CA . HIS A 1 96 ? -13.709 5.012 29.880 1.00 67.56 96 HIS A CA 1
ATOM 733 C C . HIS A 1 96 ? -14.828 5.825 30.536 1.00 67.56 96 HIS A C 1
ATOM 735 O O . HIS A 1 96 ? -15.045 5.707 31.740 1.00 67.56 96 HIS A O 1
ATOM 741 N N . GLN A 1 97 ? -15.630 6.531 29.737 1.00 72.12 97 GLN A N 1
ATOM 742 C CA . GLN A 1 97 ? -16.793 7.269 30.238 1.00 72.12 97 GLN A CA 1
ATOM 743 C C . GLN A 1 97 ? -17.838 6.349 30.893 1.00 72.12 97 GLN A C 1
ATOM 745 O O . GLN A 1 97 ? -18.438 6.707 31.907 1.00 72.12 97 GLN A O 1
ATOM 750 N N . ALA A 1 98 ? -18.082 5.158 30.334 1.00 64.56 98 ALA A N 1
ATOM 751 C CA . ALA A 1 98 ? -18.990 4.178 30.935 1.00 64.56 98 ALA A CA 1
ATOM 752 C C . ALA A 1 98 ? -18.429 3.609 32.251 1.00 64.56 98 ALA A C 1
ATOM 754 O O . ALA A 1 98 ? -19.172 3.451 33.216 1.00 64.56 98 ALA A O 1
ATOM 755 N N . SER A 1 99 ? -17.122 3.351 32.309 1.00 58.12 99 SER A N 1
ATOM 756 C CA . SER A 1 99 ? -16.413 2.898 33.509 1.00 58.12 99 SER A CA 1
ATOM 757 C C . SER A 1 99 ? -16.498 3.928 34.640 1.00 58.12 99 SER A C 1
ATOM 759 O O . SER A 1 99 ? -16.891 3.585 35.754 1.00 58.12 99 SER A O 1
ATOM 761 N N . GLU A 1 100 ? -16.218 5.203 34.362 1.00 68.06 100 GLU A N 1
ATOM 762 C CA . GLU A 1 100 ? -16.343 6.297 35.341 1.00 68.06 100 GLU A CA 1
ATOM 763 C C . GLU A 1 100 ? -17.764 6.414 35.909 1.00 68.06 100 GLU A C 1
ATOM 765 O O . GLU A 1 100 ? -17.948 6.611 37.113 1.00 68.06 100 GLU A O 1
ATOM 770 N N . LYS A 1 101 ? -18.786 6.221 35.065 1.00 67.62 101 LYS A N 1
ATOM 771 C CA . LYS A 1 101 ? -20.187 6.174 35.509 1.00 67.62 101 LYS A CA 1
ATOM 772 C C . LYS A 1 101 ? -20.445 5.017 36.474 1.00 67.62 101 LYS A C 1
ATOM 774 O O . LYS A 1 101 ? -21.118 5.223 37.473 1.00 67.62 101 LYS A O 1
ATOM 779 N N . VAL A 1 102 ? -19.880 3.832 36.238 1.00 62.00 102 VAL A N 1
ATOM 780 C CA . VAL A 1 102 ? -20.014 2.685 37.160 1.00 62.00 102 VAL A CA 1
ATOM 781 C C . VAL A 1 102 ? -19.383 2.982 38.526 1.00 62.00 102 VAL A C 1
ATOM 783 O O . VAL A 1 102 ? -19.968 2.642 39.554 1.00 62.00 102 VAL A O 1
ATOM 786 N N . TYR A 1 103 ? -18.225 3.649 38.561 1.00 53.91 103 TYR A N 1
ATOM 787 C CA . TYR A 1 103 ? -17.539 4.001 39.814 1.00 53.91 103 TYR A CA 1
ATOM 788 C C . TYR A 1 103 ? -18.208 5.134 40.606 1.00 53.91 103 TYR A C 1
ATOM 790 O O . TYR A 1 103 ? -17.959 5.265 41.803 1.00 53.91 103 TYR A O 1
ATOM 798 N N . THR A 1 104 ? -19.053 5.946 39.968 1.00 59.66 104 THR A N 1
ATOM 799 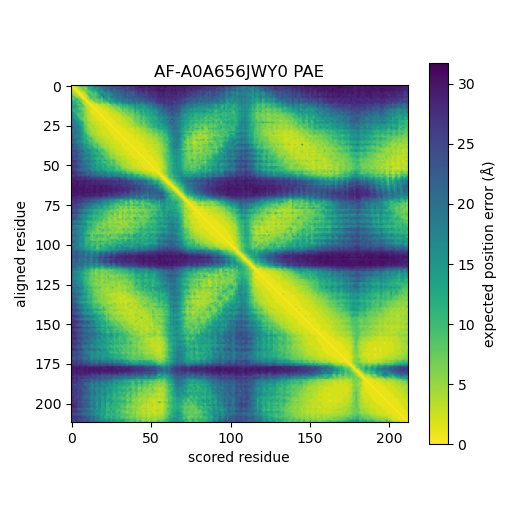C CA . THR A 1 104 ? -19.709 7.105 40.599 1.00 59.66 104 THR A CA 1
ATOM 800 C C . THR A 1 104 ? -21.120 6.819 41.117 1.00 59.66 104 THR A C 1
ATOM 802 O O . THR A 1 104 ? -21.675 7.665 41.817 1.00 59.66 104 THR A O 1
ATOM 805 N N . ILE A 1 105 ? -21.702 5.640 40.849 1.00 57.66 105 ILE A N 1
ATOM 806 C CA . ILE A 1 105 ? -23.038 5.260 41.342 1.00 57.66 105 ILE A CA 1
ATOM 807 C C . ILE A 1 105 ? -22.987 4.978 42.859 1.00 57.66 105 ILE A C 1
ATOM 809 O O . ILE A 1 105 ? -22.409 3.971 43.283 1.00 57.66 105 ILE A O 1
ATOM 813 N N . PRO A 1 106 ? -23.629 5.800 43.717 1.00 48.62 106 PRO A N 1
ATOM 814 C CA . PRO A 1 106 ? -23.616 5.585 45.157 1.00 48.62 106 PRO A CA 1
ATOM 815 C C . PRO A 1 106 ? -24.606 4.476 45.550 1.00 48.62 106 PRO A C 1
ATOM 817 O O . PRO A 1 106 ? -25.819 4.664 45.516 1.00 48.62 106 PRO A O 1
ATOM 820 N N . GLY A 1 107 ? -24.087 3.318 45.963 1.00 49.91 107 GLY A N 1
ATOM 821 C CA . GLY A 1 107 ? -24.560 2.511 47.103 1.00 49.91 107 GLY A CA 1
ATOM 822 C C . GLY A 1 107 ? -26.025 2.050 47.249 1.00 49.91 107 GLY A C 1
ATOM 823 O O . GLY A 1 107 ? -26.324 1.441 48.273 1.00 49.91 107 GLY A O 1
ATOM 824 N N . LYS A 1 108 ? -26.952 2.269 46.310 1.00 46.19 108 LYS A N 1
ATOM 825 C CA . LYS A 1 108 ? -28.324 1.718 46.386 1.00 46.19 108 LYS A CA 1
ATOM 826 C C . LYS A 1 108 ? -28.621 0.822 45.185 1.00 46.19 108 LYS A C 1
ATOM 828 O O . LYS A 1 108 ? -29.261 1.238 44.228 1.00 46.19 108 LYS A O 1
ATOM 833 N N . ARG A 1 109 ? -28.144 -0.425 45.247 1.00 50.66 109 ARG A N 1
ATOM 834 C CA . ARG A 1 109 ? -28.465 -1.477 44.270 1.00 50.66 109 ARG A CA 1
ATOM 835 C C . ARG A 1 109 ? -29.760 -2.182 44.670 1.00 50.66 109 ARG A C 1
ATOM 837 O O . ARG A 1 109 ? -29.786 -2.911 45.659 1.00 50.66 109 ARG A O 1
ATOM 844 N N . THR A 1 110 ? -30.826 -1.983 43.903 1.00 45.19 110 THR A N 1
ATOM 845 C CA . THR A 1 110 ? -31.951 -2.925 43.853 1.00 45.19 110 THR A CA 1
ATOM 846 C C . THR A 1 110 ? -31.506 -4.192 43.103 1.00 45.19 110 THR A C 1
ATOM 848 O O . THR A 1 110 ? -30.779 -4.094 42.116 1.00 45.19 110 THR A O 1
ATOM 851 N N . PRO A 1 111 ? -31.887 -5.397 43.558 1.00 46.75 111 PRO A N 1
ATOM 852 C CA . PRO A 1 111 ? -31.236 -6.644 43.147 1.00 46.75 111 PRO A CA 1
ATOM 853 C C . PRO A 1 111 ? -31.678 -7.229 41.790 1.00 46.75 111 PRO A C 1
ATOM 855 O O . PRO A 1 111 ? -31.558 -8.439 41.622 1.00 46.75 111 PRO A O 1
ATOM 858 N N . GLN A 1 112 ? -32.191 -6.458 40.818 1.00 42.78 112 GLN A N 1
ATOM 859 C CA . GLN A 1 112 ? -32.868 -7.109 39.679 1.00 42.78 112 GLN A CA 1
ATOM 860 C C . GLN A 1 112 ? -32.709 -6.566 38.258 1.00 42.78 112 GLN A C 1
ATOM 862 O O . GLN A 1 112 ? -33.251 -7.184 37.349 1.00 42.78 112 GLN A O 1
ATOM 867 N N . GLU A 1 113 ? -31.899 -5.546 37.995 1.00 46.91 113 GLU A N 1
ATOM 868 C CA . GLU A 1 113 ? -31.573 -5.187 36.608 1.00 46.91 113 GLU A CA 1
ATOM 869 C C . GLU A 1 113 ? -30.063 -5.042 36.463 1.00 46.91 113 GLU A C 1
ATOM 871 O O . GLU A 1 113 ? -29.408 -4.426 37.304 1.00 46.91 113 GLU A O 1
ATOM 876 N N . GLN A 1 114 ? -29.490 -5.678 35.433 1.00 53.03 114 GLN A N 1
ATOM 877 C CA . GLN A 1 114 ? -28.095 -5.448 35.062 1.00 53.03 114 GLN A CA 1
ATOM 878 C C . GLN A 1 114 ? -27.890 -3.939 34.960 1.00 53.03 114 GLN A C 1
ATOM 880 O O . GLN A 1 114 ? -28.587 -3.288 34.185 1.00 53.03 114 GLN A O 1
ATOM 885 N N . ASP A 1 115 ? -26.969 -3.404 35.764 1.00 63.28 115 ASP A N 1
ATOM 886 C CA . ASP A 1 115 ? -26.676 -1.976 35.803 1.00 63.28 115 ASP A CA 1
ATOM 887 C C . ASP A 1 115 ? -26.494 -1.472 34.356 1.00 63.28 115 ASP A C 1
ATOM 889 O O . ASP A 1 115 ? -25.649 -2.015 33.631 1.00 63.28 115 ASP A O 1
ATOM 893 N N . PRO A 1 116 ? -27.309 -0.512 33.879 1.00 66.44 116 PRO A N 1
ATOM 894 C CA . PRO A 1 116 ? -27.316 -0.096 32.478 1.00 66.44 116 PRO A CA 1
ATOM 895 C C . PRO A 1 116 ? -25.933 0.359 31.994 1.00 66.44 116 PRO A C 1
ATOM 897 O O . PRO A 1 116 ? -25.600 0.171 30.822 1.00 66.44 116 PRO A O 1
ATOM 900 N N . ALA A 1 117 ? -25.086 0.869 32.894 1.00 64.12 117 ALA A N 1
ATOM 901 C CA . ALA A 1 117 ? -23.703 1.218 32.586 1.00 64.12 117 ALA A CA 1
ATOM 902 C C . ALA A 1 117 ? -22.815 -0.024 32.356 1.00 64.12 117 ALA A C 1
ATOM 904 O O . ALA A 1 117 ? -21.976 -0.030 31.452 1.00 64.12 117 ALA A O 1
ATOM 905 N N . LEU A 1 118 ? -23.040 -1.112 33.099 1.00 66.19 118 LEU A N 1
ATOM 906 C CA . LEU A 1 118 ? -22.349 -2.392 32.910 1.00 66.19 118 LEU A CA 1
ATOM 907 C C . LEU A 1 118 ? -22.765 -3.062 31.590 1.00 66.19 118 LEU A C 1
ATOM 909 O O . LEU A 1 118 ? -21.916 -3.552 30.843 1.00 66.19 118 LEU A O 1
ATOM 913 N N . ALA A 1 119 ? -24.060 -3.041 31.264 1.00 68.88 119 ALA A N 1
ATOM 914 C CA . ALA A 1 119 ? -24.572 -3.547 29.989 1.00 68.88 119 ALA A CA 1
ATOM 915 C C . ALA A 1 119 ? -24.029 -2.737 28.795 1.00 68.88 119 ALA A C 1
ATOM 917 O O . ALA A 1 119 ? -23.636 -3.309 27.770 1.00 68.88 119 ALA A O 1
ATOM 918 N N . GLN A 1 120 ? -23.937 -1.411 28.941 1.00 69.94 120 GLN A N 1
ATOM 919 C CA . GLN A 1 120 ? -23.309 -0.536 27.954 1.00 69.94 120 GLN A CA 1
ATOM 920 C C . GLN A 1 120 ? -21.825 -0.880 27.769 1.00 69.94 120 GLN A C 1
ATOM 922 O O . GLN A 1 120 ? -21.379 -1.030 26.632 1.00 69.94 120 GLN A O 1
ATOM 927 N N . LEU A 1 121 ? -21.078 -1.089 28.854 1.00 68.88 121 LEU A N 1
ATOM 928 C CA . LEU A 1 121 ? -19.658 -1.442 28.801 1.00 68.88 121 LEU A CA 1
ATOM 929 C C . LEU A 1 121 ? -19.418 -2.780 28.084 1.00 68.88 121 LEU A C 1
ATOM 931 O O . LEU A 1 121 ? -18.548 -2.865 27.219 1.00 68.88 121 LEU A O 1
ATOM 935 N N . LEU A 1 122 ? -20.243 -3.799 28.352 1.00 70.88 122 LEU A N 1
ATOM 936 C CA . LEU A 1 122 ? -20.191 -5.090 27.648 1.00 70.88 122 LEU A CA 1
ATOM 937 C C . LEU A 1 122 ? -20.510 -4.957 26.150 1.00 70.88 122 LEU A C 1
ATOM 939 O O . LEU A 1 122 ? -19.885 -5.610 25.309 1.00 70.88 122 LEU A O 1
ATOM 943 N N . SER A 1 123 ? -21.475 -4.103 25.806 1.00 75.31 123 SER A N 1
ATOM 944 C CA . SER A 1 123 ? -21.850 -3.823 24.416 1.00 75.31 123 SER A CA 1
ATOM 945 C C . SER A 1 123 ? -20.728 -3.125 23.644 1.00 75.31 123 SER A C 1
ATOM 947 O O . SER A 1 123 ? -20.451 -3.486 22.494 1.00 75.31 123 SER A O 1
ATOM 949 N N . VAL A 1 124 ? -20.063 -2.143 24.258 1.00 73.06 124 VAL A N 1
ATOM 950 C CA . VAL A 1 124 ? -18.933 -1.447 23.630 1.00 73.06 124 VAL A CA 1
ATOM 951 C C . VAL A 1 124 ? -17.720 -2.376 23.519 1.00 73.06 124 VAL A C 1
ATOM 953 O O . VAL A 1 124 ? -17.129 -2.458 22.446 1.00 73.06 124 VAL A O 1
ATOM 956 N N . GLU A 1 125 ? -17.422 -3.184 24.542 1.00 74.38 125 GLU A N 1
ATOM 957 C CA . GLU A 1 125 ? -16.336 -4.175 24.502 1.00 74.38 125 GLU A CA 1
ATOM 958 C C . GLU A 1 125 ? -16.517 -5.187 23.357 1.00 74.38 125 GLU A C 1
ATOM 960 O O . GLU A 1 125 ? -15.566 -5.504 22.635 1.00 74.38 125 GLU A O 1
ATOM 965 N N . LYS A 1 126 ? -17.741 -5.694 23.156 1.00 78.25 126 LYS A N 1
ATOM 966 C CA . LYS A 1 126 ? -18.040 -6.634 22.066 1.00 78.25 126 LYS A CA 1
ATOM 967 C C . LYS A 1 126 ? -17.804 -5.996 20.695 1.00 78.25 126 LYS A C 1
ATOM 969 O O . LYS A 1 126 ? -17.204 -6.634 19.830 1.00 78.25 126 LYS A O 1
ATOM 974 N N . ARG A 1 127 ? -18.246 -4.746 20.509 1.00 72.50 127 ARG A N 1
ATOM 975 C CA . ARG A 1 127 ? -18.029 -3.984 19.268 1.00 72.50 127 ARG A CA 1
ATOM 976 C C . ARG A 1 127 ? -16.546 -3.719 19.023 1.00 72.50 127 ARG A C 1
ATOM 978 O O . ARG A 1 127 ? -16.065 -4.037 17.941 1.00 72.50 127 ARG A O 1
ATOM 985 N N . ARG A 1 128 ? -15.814 -3.257 20.041 1.00 80.19 128 ARG A N 1
ATOM 986 C CA . ARG A 1 128 ? -14.360 -3.034 19.991 1.00 80.19 128 ARG A CA 1
ATOM 987 C C . ARG A 1 128 ? -13.613 -4.301 19.582 1.00 80.19 128 ARG A C 1
ATOM 989 O O . ARG A 1 128 ? -12.776 -4.252 18.698 1.00 80.19 128 ARG A O 1
ATOM 996 N N . ARG A 1 129 ? -13.949 -5.456 20.172 1.00 76.25 129 ARG A N 1
ATOM 997 C CA . ARG A 1 129 ? -13.320 -6.745 19.826 1.00 76.25 129 ARG A CA 1
ATOM 998 C C . ARG A 1 129 ? -13.567 -7.138 18.369 1.00 76.25 129 ARG A C 1
ATOM 1000 O O . ARG A 1 129 ? -12.639 -7.565 17.695 1.00 76.25 129 ARG A O 1
ATOM 1007 N N . SER A 1 130 ? -14.806 -7.000 17.895 1.00 76.44 130 SER A N 1
ATOM 1008 C CA . SER A 1 130 ? -15.144 -7.295 16.499 1.00 76.44 130 SER A CA 1
ATOM 1009 C C . SER A 1 130 ? -14.401 -6.372 15.532 1.00 76.44 130 SER A C 1
ATOM 1011 O O . SER A 1 130 ? -13.923 -6.828 14.498 1.00 76.44 130 SER A O 1
ATOM 1013 N N . LEU A 1 131 ? -14.300 -5.086 15.875 1.00 77.12 131 LEU A N 1
ATOM 1014 C CA . LEU A 1 131 ? -13.610 -4.078 15.078 1.00 77.12 131 LEU A CA 1
ATOM 1015 C C . LEU A 1 131 ? -12.087 -4.285 15.081 1.00 77.12 131 LEU A C 1
ATOM 1017 O O . LEU A 1 131 ? -11.474 -4.234 14.022 1.00 77.12 131 LEU A O 1
ATOM 1021 N N . GLY A 1 132 ? -11.496 -4.598 16.237 1.00 74.31 132 GLY A N 1
ATOM 1022 C CA . GLY A 1 132 ? -10.072 -4.913 16.371 1.00 74.31 132 GLY A CA 1
ATOM 1023 C C . GLY A 1 132 ? -9.672 -6.127 15.533 1.00 74.31 132 GLY A C 1
ATOM 1024 O O . GLY A 1 132 ? -8.699 -6.070 14.793 1.00 74.31 132 GLY A O 1
ATOM 1025 N N . HIS A 1 133 ? -10.490 -7.185 15.532 1.00 79.12 133 HIS A N 1
ATOM 1026 C CA . HIS A 1 133 ? -10.242 -8.353 14.682 1.00 79.12 133 HIS A CA 1
ATOM 1027 C C . HIS A 1 133 ? -10.335 -8.037 13.177 1.00 79.12 133 HIS A C 1
ATOM 1029 O O . HIS A 1 133 ? -9.537 -8.535 12.377 1.00 79.12 133 HIS A O 1
ATOM 1035 N N . ALA A 1 134 ? -11.293 -7.192 12.778 1.00 74.69 134 ALA A N 1
ATOM 1036 C CA . ALA A 1 134 ? -11.394 -6.727 11.397 1.00 74.69 134 ALA A CA 1
ATOM 1037 C C . ALA A 1 134 ? -10.162 -5.902 10.993 1.00 74.69 134 ALA A C 1
ATOM 1039 O O . ALA A 1 134 ? -9.638 -6.091 9.897 1.00 74.69 134 ALA A O 1
ATOM 1040 N N . LEU A 1 135 ? -9.666 -5.043 11.888 1.00 79.38 135 LEU A N 1
ATOM 1041 C CA . LEU A 1 135 ? -8.457 -4.254 11.674 1.00 79.38 135 LEU A CA 1
ATOM 1042 C C . LEU A 1 135 ? -7.214 -5.138 11.537 1.00 79.38 135 LEU A C 1
ATOM 1044 O O . LEU A 1 135 ? -6.470 -4.959 10.580 1.00 79.38 135 LEU A O 1
ATOM 1048 N N . GLU A 1 136 ? -7.013 -6.113 12.425 1.00 79.38 136 GLU A N 1
ATOM 1049 C CA . GLU A 1 136 ? -5.902 -7.073 12.329 1.00 79.38 136 GLU A CA 1
ATOM 1050 C C . GLU A 1 136 ? -5.928 -7.829 10.992 1.00 79.38 136 GLU A C 1
ATOM 1052 O O . GLU A 1 136 ? -4.902 -7.968 10.328 1.00 79.38 136 GLU A O 1
ATOM 1057 N N . THR A 1 137 ? -7.115 -8.264 10.555 1.00 79.06 137 THR A N 1
ATOM 1058 C CA . THR A 1 137 ? -7.289 -8.966 9.275 1.00 79.06 137 THR A CA 1
ATOM 1059 C C . THR A 1 137 ? -6.979 -8.060 8.082 1.00 79.06 137 THR A C 1
ATOM 1061 O O . THR A 1 137 ? -6.295 -8.479 7.148 1.00 79.06 137 THR A O 1
ATOM 1064 N N . LEU A 1 138 ? -7.476 -6.819 8.097 1.00 73.81 138 LEU A N 1
ATOM 1065 C CA . LEU A 1 138 ? -7.222 -5.838 7.040 1.00 73.81 138 LEU A CA 1
ATOM 1066 C C . LEU A 1 138 ? -5.744 -5.448 6.980 1.00 73.81 138 LEU A C 1
ATOM 1068 O O . LEU A 1 138 ? -5.176 -5.420 5.892 1.00 73.81 138 LEU A O 1
ATOM 1072 N N . ALA A 1 139 ? -5.115 -5.207 8.130 1.00 78.06 139 ALA A N 1
ATOM 1073 C CA . ALA A 1 139 ? -3.689 -4.922 8.232 1.00 78.06 139 ALA A CA 1
ATOM 1074 C C . ALA A 1 139 ? -2.849 -6.090 7.703 1.00 78.06 139 ALA A C 1
ATOM 1076 O O . ALA A 1 139 ? -1.954 -5.870 6.892 1.00 78.06 139 ALA A O 1
ATOM 1077 N N . GLY A 1 140 ? -3.172 -7.329 8.093 1.00 77.75 140 GLY A N 1
ATOM 1078 C CA . GLY A 1 140 ? -2.489 -8.531 7.608 1.00 77.75 140 GLY A CA 1
ATOM 1079 C C . GLY A 1 140 ? -2.559 -8.670 6.086 1.00 77.75 140 GLY A C 1
ATOM 1080 O O . GLY A 1 140 ? -1.527 -8.785 5.428 1.00 77.75 140 GLY A O 1
ATOM 1081 N N . ARG A 1 141 ? -3.759 -8.543 5.504 1.00 77.31 141 ARG A N 1
ATOM 1082 C CA . ARG A 1 141 ? -3.937 -8.540 4.039 1.00 77.31 141 ARG A CA 1
ATOM 1083 C C . ARG A 1 141 ? -3.209 -7.381 3.359 1.00 77.31 141 ARG A C 1
ATOM 1085 O O . ARG A 1 141 ? -2.678 -7.544 2.265 1.00 77.31 141 ARG A O 1
ATOM 1092 N N . GLY A 1 142 ? -3.180 -6.216 4.000 1.00 73.12 142 GLY A N 1
ATOM 1093 C CA . GLY A 1 142 ? -2.435 -5.057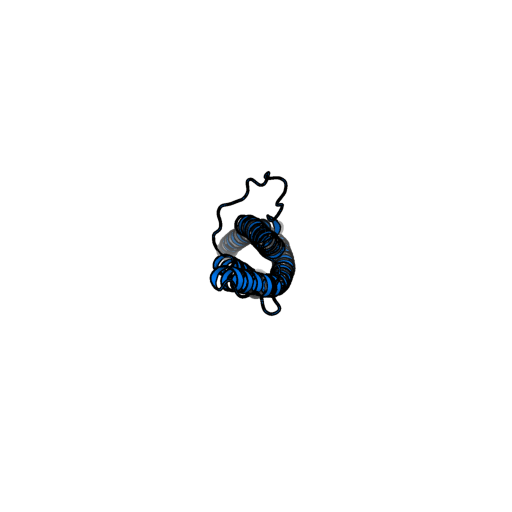 3.525 1.00 73.12 142 GLY A CA 1
ATOM 1094 C C . GLY A 1 142 ? -0.925 -5.304 3.491 1.00 73.12 142 GLY A C 1
ATOM 1095 O O . GLY A 1 142 ? -0.275 -4.924 2.521 1.00 73.12 142 GLY A O 1
ATOM 1096 N N . VAL A 1 143 ? -0.366 -5.965 4.511 1.00 78.38 143 VAL A N 1
ATOM 1097 C CA . VAL A 1 143 ? 1.055 -6.359 4.555 1.00 78.38 143 VAL A CA 1
ATOM 1098 C C . VAL A 1 143 ? 1.379 -7.350 3.440 1.00 78.38 143 VAL A C 1
ATOM 1100 O O . VAL A 1 143 ? 2.377 -7.169 2.744 1.00 78.38 143 VAL A O 1
ATOM 1103 N N . GLU A 1 144 ? 0.543 -8.373 3.245 1.00 75.31 144 GLU A N 1
ATOM 1104 C CA . GLU A 1 144 ? 0.702 -9.352 2.161 1.00 75.31 144 GLU A CA 1
ATOM 1105 C C . GLU A 1 144 ? 0.712 -8.666 0.790 1.00 75.31 144 GLU A C 1
ATOM 1107 O O . GLU A 1 144 ? 1.636 -8.878 0.003 1.00 75.31 144 GLU A O 1
ATOM 1112 N N . ALA A 1 145 ? -0.267 -7.791 0.538 1.00 75.44 145 ALA A N 1
ATOM 1113 C CA . ALA A 1 145 ? -0.356 -7.023 -0.699 1.00 75.44 145 ALA A CA 1
ATOM 1114 C C . ALA A 1 145 ? 0.862 -6.108 -0.892 1.00 75.44 145 ALA A C 1
ATOM 1116 O O . ALA A 1 145 ? 1.518 -6.187 -1.924 1.00 75.44 145 ALA A O 1
ATOM 1117 N N . GLY A 1 146 ? 1.225 -5.302 0.113 1.00 72.12 146 GLY A N 1
ATOM 1118 C CA . GLY A 1 146 ? 2.371 -4.390 0.029 1.00 72.12 146 GLY A CA 1
ATOM 1119 C C . GLY A 1 146 ? 3.703 -5.115 -0.186 1.00 72.12 146 GLY A C 1
ATOM 1120 O O . GLY A 1 146 ? 4.539 -4.666 -0.968 1.00 72.12 146 GLY A O 1
ATOM 1121 N N . THR A 1 147 ? 3.887 -6.276 0.447 1.00 74.88 147 THR A N 1
ATOM 1122 C CA . THR A 1 147 ? 5.082 -7.112 0.253 1.00 74.88 147 THR A CA 1
ATOM 1123 C C . THR A 1 147 ? 5.130 -7.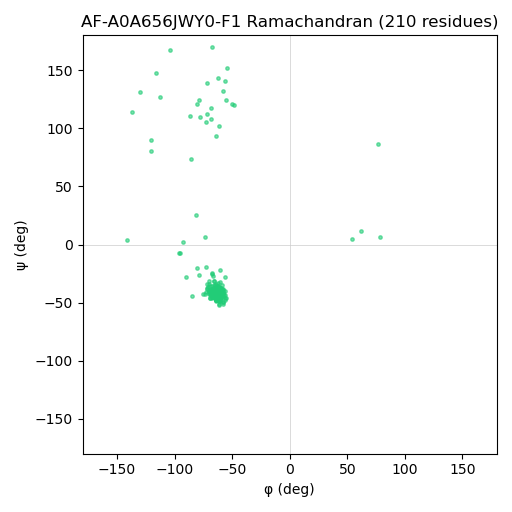696 -1.158 1.00 74.88 147 THR A C 1
ATOM 1125 O O . THR A 1 147 ? 6.182 -7.654 -1.798 1.00 74.88 147 THR A O 1
ATOM 1128 N N . ALA A 1 148 ? 4.005 -8.212 -1.665 1.00 74.69 148 ALA A N 1
ATOM 1129 C CA . ALA A 1 148 ? 3.910 -8.726 -3.029 1.00 74.69 148 ALA A CA 1
ATOM 1130 C C . ALA A 1 148 ? 4.201 -7.626 -4.062 1.00 74.69 148 ALA A C 1
ATOM 1132 O O . ALA A 1 148 ? 5.054 -7.822 -4.928 1.00 74.69 148 ALA A O 1
ATOM 1133 N N . THR A 1 149 ? 3.592 -6.445 -3.909 1.00 75.69 149 THR A N 1
ATOM 1134 C CA . THR A 1 149 ? 3.874 -5.269 -4.745 1.00 75.69 149 THR A CA 1
ATOM 1135 C C . THR A 1 149 ? 5.357 -4.904 -4.699 1.00 75.69 149 THR A C 1
ATOM 1137 O O . THR A 1 149 ? 5.979 -4.733 -5.742 1.00 75.69 149 THR A O 1
ATOM 1140 N N . GLY A 1 150 ? 5.977 -4.864 -3.514 1.00 74.38 150 GLY A N 1
ATOM 1141 C CA . GLY A 1 150 ? 7.410 -4.586 -3.381 1.00 74.38 150 GLY A CA 1
ATOM 1142 C C . GLY A 1 150 ? 8.308 -5.590 -4.122 1.00 74.38 150 GLY A C 1
ATOM 1143 O O . GLY A 1 150 ? 9.317 -5.199 -4.713 1.00 74.38 150 GLY A O 1
ATOM 1144 N N . LEU A 1 151 ? 7.946 -6.877 -4.132 1.00 78.69 151 LEU A N 1
ATOM 1145 C CA . LEU A 1 151 ? 8.666 -7.910 -4.886 1.00 78.69 151 LEU A CA 1
ATOM 1146 C C . LEU A 1 151 ? 8.511 -7.739 -6.402 1.00 78.69 151 LEU A C 1
ATOM 1148 O O . LEU A 1 151 ? 9.504 -7.877 -7.118 1.00 78.69 151 LEU A O 1
ATOM 1152 N N . GLU A 1 152 ? 7.314 -7.413 -6.892 1.00 77.69 152 GLU A N 1
ATOM 1153 C CA . GLU A 1 152 ? 7.105 -7.125 -8.317 1.00 77.69 152 GLU A CA 1
ATOM 1154 C C . GLU A 1 152 ? 7.859 -5.861 -8.747 1.00 77.69 152 GLU A C 1
ATOM 1156 O O . GLU A 1 152 ? 8.593 -5.896 -9.735 1.00 77.69 152 GLU A O 1
ATOM 1161 N N . LEU A 1 153 ? 7.810 -4.783 -7.954 1.00 77.75 153 LEU A N 1
ATOM 1162 C CA . LEU A 1 153 ? 8.580 -3.560 -8.215 1.00 77.75 153 LEU A CA 1
ATOM 1163 C C . LEU A 1 153 ? 10.092 -3.833 -8.264 1.00 77.75 153 LEU A C 1
ATOM 1165 O O . LEU A 1 153 ? 10.803 -3.244 -9.076 1.00 77.75 153 LEU A O 1
ATOM 1169 N N . ASN A 1 154 ? 10.608 -4.765 -7.454 1.00 77.19 154 ASN A N 1
ATOM 1170 C CA . ASN A 1 154 ? 12.010 -5.189 -7.544 1.00 77.19 154 ASN A CA 1
ATOM 1171 C C . ASN A 1 154 ? 12.335 -5.903 -8.864 1.00 77.19 154 ASN A C 1
ATOM 1173 O O . ASN A 1 154 ? 13.415 -5.690 -9.418 1.00 77.19 154 ASN A O 1
ATOM 1177 N N . ARG A 1 155 ? 11.423 -6.729 -9.389 1.00 79.44 155 ARG A N 1
ATOM 1178 C CA . ARG A 1 155 ? 11.605 -7.370 -10.703 1.00 79.44 155 ARG A CA 1
ATOM 1179 C C . ARG A 1 155 ? 11.569 -6.341 -11.829 1.00 79.44 155 ARG A C 1
ATOM 1181 O O . ARG A 1 155 ? 12.467 -6.343 -12.671 1.00 79.44 155 ARG A O 1
ATOM 1188 N N . VAL A 1 156 ? 10.597 -5.429 -11.791 1.00 77.50 156 VAL A N 1
ATOM 1189 C CA . VAL A 1 156 ? 10.478 -4.307 -12.738 1.00 77.50 156 VAL A CA 1
ATOM 1190 C C . VAL A 1 156 ? 11.730 -3.427 -12.694 1.00 77.50 156 VAL A C 1
ATOM 1192 O O . VAL A 1 156 ? 12.235 -3.027 -13.737 1.00 77.50 156 VAL A O 1
ATOM 1195 N N . SER A 1 157 ? 12.314 -3.205 -11.512 1.00 77.31 157 SER A N 1
ATOM 1196 C CA . SER A 1 157 ? 13.566 -2.453 -11.354 1.00 77.31 157 SER A CA 1
ATOM 1197 C C . SER A 1 157 ? 14.723 -3.014 -12.170 1.00 77.31 157 SER A C 1
ATOM 1199 O O . SER A 1 157 ? 15.441 -2.254 -12.820 1.00 77.31 157 SER A O 1
ATOM 1201 N N . SER A 1 158 ? 14.900 -4.338 -12.188 1.00 79.50 158 SER A N 1
ATOM 1202 C CA . SER A 1 158 ? 15.940 -4.958 -13.017 1.00 79.50 158 SER A CA 1
ATOM 1203 C C . SER A 1 158 ? 15.692 -4.697 -14.503 1.00 79.50 158 SER A C 1
ATOM 1205 O O . SER A 1 158 ? 16.606 -4.288 -15.210 1.00 79.50 158 SER A O 1
ATOM 1207 N N . GLN A 1 159 ? 14.445 -4.856 -14.953 1.00 80.81 159 GLN A N 1
ATOM 1208 C CA . GLN A 1 159 ? 14.064 -4.653 -16.353 1.00 80.81 159 GLN A CA 1
ATOM 1209 C C . GLN A 1 159 ? 14.254 -3.197 -16.794 1.00 80.81 159 GLN A C 1
ATOM 1211 O O . GLN A 1 159 ? 14.795 -2.941 -17.868 1.00 80.81 159 GLN A O 1
ATOM 1216 N N . VAL A 1 160 ? 13.874 -2.233 -15.949 1.00 83.38 160 VAL A N 1
ATOM 1217 C CA . VAL A 1 160 ? 14.095 -0.802 -16.199 1.00 83.38 160 VAL A CA 1
ATOM 1218 C C . VAL A 1 160 ? 15.587 -0.499 -16.340 1.00 83.38 160 VAL A C 1
ATOM 1220 O O . VAL A 1 160 ? 15.968 0.250 -17.236 1.00 83.38 160 VAL A O 1
ATOM 1223 N N . ASN A 1 161 ? 16.448 -1.096 -15.509 1.00 84.88 161 ASN A N 1
ATOM 1224 C CA . ASN A 1 161 ? 17.895 -0.878 -15.599 1.00 84.88 161 ASN A CA 1
ATOM 1225 C C . ASN A 1 161 ? 18.463 -1.358 -16.932 1.00 84.88 161 ASN A C 1
ATOM 1227 O O . ASN A 1 161 ? 19.231 -0.628 -17.559 1.00 84.88 161 ASN A O 1
ATOM 1231 N N . ASP A 1 162 ? 18.060 -2.551 -17.363 1.00 87.12 162 ASP A N 1
ATOM 1232 C CA . ASP A 1 162 ? 18.518 -3.144 -18.617 1.00 87.12 162 ASP A CA 1
ATOM 1233 C C . ASP A 1 162 ? 18.040 -2.318 -19.821 1.00 87.12 162 ASP A C 1
ATOM 1235 O O . ASP A 1 162 ? 18.825 -2.019 -20.722 1.00 87.12 162 ASP A O 1
ATOM 1239 N N . LEU A 1 163 ? 16.782 -1.866 -19.805 1.00 84.50 163 LEU A N 1
ATOM 1240 C CA . LEU A 1 163 ? 16.202 -1.025 -20.857 1.00 84.50 163 LEU A CA 1
ATOM 1241 C C . LEU A 1 163 ? 16.847 0.364 -20.927 1.00 84.50 163 LEU A C 1
ATOM 1243 O O . LEU A 1 163 ? 17.149 0.845 -22.020 1.00 84.50 163 LEU A O 1
ATOM 1247 N N . VAL A 1 164 ? 17.092 1.014 -19.785 1.00 86.44 164 VAL A N 1
ATOM 1248 C CA . VAL A 1 164 ? 17.780 2.315 -19.744 1.00 86.44 164 VAL A CA 1
ATOM 1249 C C . VAL A 1 164 ? 19.214 2.172 -20.251 1.00 86.44 164 VAL A C 1
ATOM 1251 O O . VAL A 1 164 ? 19.627 2.948 -21.112 1.00 86.44 164 VAL A O 1
ATOM 1254 N N . ALA A 1 165 ? 19.947 1.151 -19.797 1.00 88.12 165 ALA A N 1
ATOM 1255 C CA . ALA A 1 165 ? 21.308 0.889 -20.260 1.00 88.12 165 ALA A CA 1
ATOM 1256 C C . ALA A 1 165 ? 21.352 0.587 -21.766 1.00 88.12 165 ALA A C 1
ATOM 1258 O O . ALA A 1 165 ? 22.233 1.090 -22.468 1.00 88.12 165 ALA A O 1
ATOM 1259 N N . ARG A 1 166 ? 20.384 -0.185 -22.281 1.00 87.56 166 ARG A N 1
ATOM 1260 C CA . ARG A 1 166 ? 20.244 -0.461 -23.716 1.00 87.56 166 ARG A CA 1
ATOM 1261 C C . ARG A 1 166 ? 19.971 0.817 -24.501 1.00 87.56 166 ARG A C 1
ATOM 1263 O O . ARG A 1 166 ? 20.674 1.069 -25.475 1.00 87.56 166 ARG A O 1
ATOM 1270 N N . ARG A 1 167 ? 19.024 1.653 -24.059 1.00 87.06 167 ARG A N 1
ATOM 1271 C CA . ARG A 1 167 ? 18.728 2.953 -24.687 1.00 87.06 167 ARG A CA 1
ATOM 1272 C C . ARG A 1 167 ? 19.974 3.833 -24.751 1.00 87.06 167 ARG A C 1
ATOM 1274 O O . ARG A 1 167 ? 20.289 4.365 -25.810 1.00 87.06 167 ARG A O 1
ATOM 1281 N N . ASP A 1 168 ? 20.702 3.957 -23.644 1.00 88.00 168 ASP A N 1
ATOM 1282 C CA . ASP A 1 168 ? 21.901 4.796 -23.572 1.00 88.00 168 ASP A CA 1
ATOM 1283 C C . ASP A 1 168 ? 23.033 4.261 -24.468 1.00 88.00 168 ASP A C 1
ATOM 1285 O O . ASP A 1 168 ? 23.774 5.042 -25.067 1.00 88.00 168 ASP A O 1
ATOM 1289 N N . ALA A 1 169 ? 23.163 2.937 -24.600 1.00 88.69 169 ALA A N 1
ATOM 1290 C CA . ALA A 1 169 ? 24.109 2.316 -25.525 1.00 88.69 169 ALA A CA 1
ATOM 1291 C C . ALA A 1 169 ? 23.742 2.586 -26.995 1.00 88.69 169 ALA A C 1
ATOM 1293 O O . ALA A 1 169 ? 24.614 2.976 -27.772 1.00 88.69 169 ALA A O 1
ATOM 1294 N N . LEU A 1 170 ? 22.461 2.445 -27.360 1.00 86.75 170 LEU A N 1
ATOM 1295 C CA . LEU A 1 170 ? 21.959 2.734 -28.710 1.00 86.75 170 LEU A CA 1
ATOM 1296 C C . LEU A 1 170 ? 22.148 4.219 -29.069 1.00 86.75 170 LEU A C 1
ATOM 1298 O O . LEU A 1 170 ? 22.602 4.534 -30.168 1.00 86.75 170 LEU A O 1
ATOM 1302 N N . LEU A 1 171 ? 21.891 5.138 -28.128 1.00 87.12 171 LEU A N 1
ATOM 1303 C CA . LEU A 1 171 ? 22.147 6.572 -28.314 1.00 87.12 171 LEU A CA 1
ATOM 1304 C C . LEU A 1 171 ? 23.632 6.863 -28.571 1.00 87.12 171 LEU A C 1
ATOM 1306 O O . LEU A 1 171 ? 23.960 7.559 -29.530 1.00 87.12 171 LEU A O 1
ATOM 1310 N N . LYS A 1 172 ? 24.544 6.272 -27.790 1.00 87.44 172 LYS A N 1
ATOM 1311 C CA . LYS A 1 172 ? 25.996 6.419 -28.010 1.00 87.44 172 LYS A CA 1
ATOM 1312 C C . LYS A 1 172 ? 26.453 5.839 -29.349 1.00 87.44 172 LYS A C 1
ATOM 1314 O O . LYS A 1 172 ? 27.338 6.398 -30.000 1.00 87.44 172 LYS A O 1
ATOM 1319 N N . GLN A 1 173 ? 25.869 4.723 -29.781 1.00 84.88 173 GLN A N 1
ATOM 1320 C CA . GLN A 1 173 ? 26.167 4.138 -31.089 1.00 84.88 173 GLN A CA 1
ATOM 1321 C C . GLN A 1 173 ? 25.713 5.070 -32.223 1.00 84.88 173 GLN A C 1
ATOM 1323 O O . GLN A 1 173 ? 26.466 5.301 -33.169 1.00 84.88 173 GLN A O 1
ATOM 1328 N N . ARG A 1 174 ? 24.528 5.677 -32.086 1.00 84.19 174 ARG A N 1
ATOM 1329 C CA . ARG A 1 174 ? 24.001 6.675 -33.028 1.00 84.19 174 ARG A CA 1
ATOM 1330 C C . ARG A 1 174 ? 24.902 7.905 -33.121 1.00 84.19 174 ARG A C 1
ATOM 1332 O O . ARG A 1 174 ? 25.206 8.353 -34.221 1.00 84.19 174 ARG A O 1
ATOM 1339 N N . GLU A 1 175 ? 25.345 8.428 -31.979 1.00 84.62 175 GLU A N 1
ATOM 1340 C CA . GLU A 1 175 ? 26.217 9.608 -31.894 1.00 84.62 175 GLU A CA 1
ATOM 1341 C C . GLU A 1 175 ? 27.618 9.359 -32.463 1.00 84.62 175 GLU A C 1
ATOM 1343 O O . GLU A 1 175 ? 28.200 10.241 -33.092 1.00 84.62 175 GLU A O 1
ATOM 1348 N N . SER A 1 176 ? 28.170 8.164 -32.247 1.00 82.00 176 SER A N 1
ATOM 1349 C CA . SER A 1 176 ? 29.529 7.826 -32.681 1.00 82.00 176 SER A CA 1
ATOM 1350 C C . SER A 1 176 ? 29.629 7.454 -34.163 1.00 82.00 176 SER A C 1
ATOM 1352 O O . SER A 1 176 ? 30.723 7.511 -34.724 1.00 82.00 176 SER A O 1
ATOM 1354 N N . GLY A 1 177 ? 28.522 7.071 -34.813 1.00 67.31 177 GLY A N 1
ATOM 1355 C CA . GLY A 1 177 ? 28.504 6.668 -36.225 1.00 67.31 177 GLY A CA 1
ATOM 1356 C C . GLY A 1 177 ? 29.352 5.424 -36.541 1.00 67.31 177 GLY A C 1
ATOM 1357 O O . GLY A 1 177 ? 29.615 5.138 -37.712 1.00 67.31 177 GLY A O 1
ATOM 1358 N N . VAL A 1 178 ? 29.810 4.694 -35.517 1.00 60.38 178 VAL A N 1
ATOM 1359 C CA . VAL A 1 178 ? 30.707 3.538 -35.648 1.00 60.38 178 VAL A CA 1
ATOM 1360 C C . VAL A 1 178 ? 29.906 2.303 -36.072 1.00 60.38 178 VAL A C 1
ATOM 1362 O O . VAL A 1 178 ? 28.952 1.910 -35.406 1.00 60.38 178 VAL A O 1
ATOM 1365 N N . ARG A 1 179 ? 30.314 1.681 -37.189 1.00 58.34 179 ARG A N 1
ATOM 1366 C CA . ARG A 1 179 ? 29.693 0.474 -37.775 1.00 58.34 179 ARG A CA 1
ATOM 1367 C C . ARG A 1 179 ? 30.355 -0.851 -37.377 1.00 58.34 179 ARG A C 1
ATOM 1369 O O . ARG A 1 179 ? 29.838 -1.903 -37.739 1.00 58.34 179 ARG A O 1
ATOM 1376 N N . GLU A 1 180 ? 31.495 -0.849 -36.687 1.00 48.88 180 GLU A N 1
ATOM 1377 C CA . GLU A 1 180 ? 32.168 -2.111 -36.344 1.00 48.88 180 GLU A CA 1
ATOM 1378 C C . GLU A 1 180 ? 31.404 -2.869 -35.249 1.00 48.88 180 GLU A C 1
ATOM 1380 O O . GLU A 1 180 ? 31.425 -2.494 -34.080 1.00 48.88 180 GLU A O 1
ATOM 1385 N N . GLY A 1 181 ? 30.715 -3.944 -35.650 1.00 61.56 181 GLY A N 1
ATOM 1386 C CA . GLY A 1 181 ? 30.003 -4.864 -34.755 1.00 61.56 181 GLY A CA 1
ATOM 1387 C C . GLY A 1 181 ? 28.640 -4.379 -34.245 1.00 61.56 181 GLY A C 1
ATOM 1388 O O . GLY A 1 181 ? 28.055 -5.048 -33.396 1.00 61.56 181 GLY A O 1
ATOM 1389 N N . GLY A 1 182 ? 28.143 -3.241 -34.737 1.00 62.78 182 GLY A N 1
ATOM 1390 C CA . GLY A 1 182 ? 26.860 -2.650 -34.349 1.00 62.78 182 GLY A CA 1
ATOM 1391 C C . GLY A 1 182 ? 25.751 -2.837 -35.391 1.00 62.7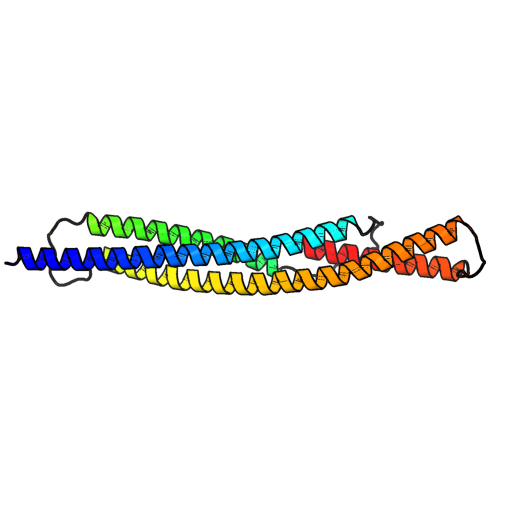8 182 GLY A C 1
ATOM 1392 O O . GLY A 1 182 ? 26.023 -3.213 -36.529 1.00 62.78 182 GLY A O 1
ATOM 1393 N N . LEU A 1 183 ? 24.506 -2.553 -34.989 1.00 70.00 183 LEU A N 1
ATOM 1394 C CA . LEU A 1 183 ? 23.327 -2.510 -35.870 1.00 70.00 183 LEU A CA 1
ATOM 1395 C C . LEU A 1 183 ? 23.521 -1.565 -37.059 1.00 70.00 183 LEU A C 1
ATOM 1397 O O . LEU A 1 183 ? 24.235 -0.557 -36.953 1.00 70.00 183 LEU A O 1
ATOM 1401 N N . ASP A 1 184 ? 22.835 -1.856 -38.163 1.00 80.62 184 ASP A N 1
ATOM 1402 C CA . ASP A 1 184 ? 22.711 -0.883 -39.243 1.00 80.62 184 ASP A CA 1
ATOM 1403 C C . ASP A 1 184 ? 21.862 0.336 -38.814 1.00 80.62 184 ASP A C 1
ATOM 1405 O O . ASP A 1 184 ? 21.280 0.376 -37.731 1.00 80.62 184 ASP A O 1
ATOM 1409 N N . SER A 1 185 ? 21.840 1.392 -39.634 1.00 78.62 185 SER A N 1
ATOM 1410 C CA . SER A 1 185 ? 21.197 2.659 -39.250 1.00 78.62 185 SER A CA 1
ATOM 1411 C C . SER A 1 185 ? 19.675 2.562 -39.102 1.00 78.62 185 SER A C 1
ATOM 1413 O O . SER A 1 185 ? 19.104 3.385 -38.388 1.00 78.62 185 SER A O 1
ATOM 1415 N N . GLU A 1 186 ? 19.024 1.635 -39.802 1.00 83.19 186 GLU A N 1
ATOM 1416 C CA . GLU A 1 186 ? 17.569 1.466 -39.767 1.00 83.19 186 GLU A CA 1
ATOM 1417 C C . GLU A 1 186 ? 17.183 0.581 -38.576 1.00 83.19 186 GLU A C 1
ATOM 1419 O O . GLU A 1 186 ? 16.316 0.950 -37.785 1.00 83.19 186 GLU A O 1
ATOM 1424 N N . GLU A 1 187 ? 17.914 -0.514 -38.363 1.00 83.44 187 GLU A N 1
ATOM 1425 C CA . GLU A 1 187 ? 17.816 -1.382 -37.190 1.00 83.44 187 GLU A CA 1
ATOM 1426 C C . GLU A 1 187 ? 18.094 -0.628 -35.883 1.00 83.44 187 GLU A C 1
ATOM 1428 O O . GLU A 1 187 ? 17.364 -0.802 -34.905 1.00 83.44 187 GLU A O 1
ATOM 1433 N N . LEU A 1 188 ? 19.102 0.250 -35.863 1.00 84.62 188 LEU A N 1
ATOM 1434 C CA . LEU A 1 188 ? 19.433 1.084 -34.706 1.00 84.62 188 LEU A CA 1
ATOM 1435 C C . LEU A 1 188 ? 18.281 2.021 -34.328 1.00 84.62 188 LEU A C 1
ATOM 1437 O O . LEU A 1 188 ? 17.945 2.140 -33.149 1.00 84.62 188 LEU A O 1
ATOM 1441 N N . GLU A 1 189 ? 17.685 2.698 -35.312 1.00 83.38 189 GLU A N 1
ATOM 1442 C CA . GLU A 1 189 ? 16.590 3.640 -35.071 1.00 83.38 189 GLU A CA 1
ATOM 1443 C C . GLU A 1 189 ? 15.311 2.895 -34.653 1.00 83.38 189 GLU A C 1
ATOM 1445 O O . GLU A 1 189 ? 14.646 3.314 -33.704 1.00 83.38 189 GLU A O 1
ATOM 1450 N N . MET A 1 190 ? 15.016 1.742 -35.271 1.00 83.50 190 MET A N 1
ATOM 1451 C CA . MET A 1 190 ? 13.905 0.876 -34.857 1.00 83.50 190 MET A CA 1
ATOM 1452 C C . MET A 1 190 ? 14.069 0.380 -33.419 1.00 83.50 190 MET A C 1
ATOM 1454 O O . MET A 1 190 ? 13.122 0.445 -32.632 1.00 83.50 190 MET A O 1
ATOM 1458 N N . GLU A 1 191 ? 15.254 -0.109 -33.046 1.00 83.94 191 GLU A N 1
ATOM 1459 C CA . GLU A 1 191 ? 15.479 -0.622 -31.695 1.00 83.94 191 GLU A CA 1
ATOM 1460 C C . GLU A 1 191 ? 15.468 0.500 -30.647 1.00 83.94 191 GLU A C 1
ATOM 1462 O O . GLU A 1 191 ? 14.941 0.325 -29.541 1.00 83.94 191 GLU A O 1
ATOM 1467 N N . LEU A 1 192 ? 15.989 1.678 -30.996 1.00 83.62 192 LEU A N 1
ATOM 1468 C CA . LEU A 1 192 ? 15.927 2.858 -30.141 1.00 83.62 192 LEU A CA 1
ATOM 1469 C C . LEU A 1 192 ? 14.478 3.307 -29.921 1.00 83.62 192 LEU A C 1
ATOM 1471 O O . LEU A 1 192 ? 14.096 3.583 -28.779 1.00 83.62 192 LEU A O 1
ATOM 1475 N N . GLN A 1 193 ? 13.666 3.339 -30.981 1.00 81.75 193 GLN A N 1
ATOM 1476 C CA . GLN A 1 193 ? 12.244 3.666 -30.901 1.00 81.75 193 GLN A CA 1
ATOM 1477 C C . GLN A 1 193 ? 11.493 2.644 -30.040 1.00 81.75 193 GLN A C 1
ATOM 1479 O O . GLN A 1 193 ? 10.785 3.037 -29.114 1.00 81.75 193 GLN A O 1
ATOM 1484 N N . LEU A 1 194 ? 11.704 1.345 -30.273 1.00 81.31 194 LEU A N 1
ATOM 1485 C CA . LEU A 1 194 ? 11.086 0.269 -29.495 1.00 81.31 194 LEU A CA 1
ATOM 1486 C C . LEU A 1 194 ? 11.433 0.379 -28.003 1.00 81.31 194 LEU A C 1
ATOM 1488 O O . LEU A 1 194 ? 10.538 0.389 -27.159 1.00 81.31 194 LEU A O 1
ATOM 1492 N N . THR A 1 195 ? 12.721 0.506 -27.675 1.00 79.62 195 THR A N 1
ATOM 1493 C CA . THR A 1 195 ? 13.201 0.616 -26.286 1.00 79.62 195 THR A CA 1
ATOM 1494 C C . THR A 1 195 ? 12.617 1.852 -25.595 1.00 79.62 195 THR A C 1
ATOM 1496 O O . THR A 1 195 ? 12.200 1.788 -24.438 1.00 79.62 195 THR A O 1
ATOM 1499 N N . THR A 1 196 ? 12.532 2.972 -26.317 1.00 81.19 196 THR A N 1
ATOM 1500 C CA . THR A 1 196 ? 11.929 4.225 -25.837 1.00 81.19 196 THR A CA 1
ATOM 1501 C C . THR A 1 196 ? 10.437 4.050 -25.552 1.00 81.19 196 THR A C 1
ATOM 1503 O O . THR A 1 196 ? 9.984 4.422 -24.470 1.00 81.19 196 THR A O 1
ATOM 1506 N N . SER A 1 197 ? 9.680 3.433 -26.463 1.00 78.06 197 SER A N 1
ATOM 1507 C CA . SER A 1 197 ? 8.245 3.181 -26.278 1.00 78.06 197 SER A CA 1
ATOM 1508 C C . SER A 1 197 ? 7.949 2.244 -25.107 1.00 78.06 197 SER A C 1
ATOM 1510 O O . SER A 1 197 ? 6.988 2.469 -24.372 1.00 78.06 197 SER A O 1
ATOM 1512 N N . VAL A 1 198 ? 8.781 1.220 -24.887 1.00 81.50 198 VAL A N 1
ATOM 1513 C CA . VAL A 1 198 ? 8.644 0.323 -23.726 1.00 81.50 198 VAL A CA 1
ATOM 1514 C C . VAL A 1 198 ? 8.883 1.083 -22.418 1.00 81.50 198 VAL A C 1
ATOM 1516 O O . VAL A 1 198 ? 8.085 0.960 -21.492 1.00 81.50 198 VAL A O 1
ATOM 1519 N N . LEU A 1 199 ? 9.933 1.908 -22.345 1.00 79.06 199 LEU A N 1
ATOM 1520 C CA . LEU A 1 199 ? 10.206 2.748 -21.171 1.00 79.06 199 LEU A CA 1
ATOM 1521 C C . LEU A 1 199 ? 9.073 3.748 -20.897 1.00 79.06 199 LEU A C 1
ATOM 1523 O O . LEU A 1 199 ? 8.712 3.954 -19.742 1.00 79.06 199 LEU A O 1
ATOM 1527 N N . GLN A 1 200 ? 8.486 4.340 -21.940 1.00 79.88 200 GLN A N 1
ATOM 1528 C CA . GLN A 1 200 ? 7.346 5.252 -21.804 1.00 79.88 200 GLN A CA 1
ATOM 1529 C C . GLN A 1 200 ? 6.116 4.549 -21.231 1.00 79.88 200 GLN A C 1
ATOM 1531 O O . GLN A 1 200 ? 5.527 5.060 -20.283 1.00 79.88 200 GLN A O 1
ATOM 1536 N N . ARG A 1 201 ? 5.757 3.371 -21.759 1.00 78.94 201 ARG A N 1
ATOM 1537 C CA . ARG A 1 201 ? 4.622 2.594 -21.243 1.00 78.94 201 ARG A CA 1
ATOM 1538 C C . ARG A 1 201 ? 4.831 2.211 -19.779 1.00 78.94 201 ARG A C 1
ATOM 1540 O O . ARG A 1 201 ? 3.966 2.484 -18.965 1.00 78.94 201 ARG A O 1
ATOM 1547 N N . LEU A 1 202 ? 6.019 1.711 -19.430 1.00 78.12 202 LEU A N 1
ATOM 1548 C CA . LEU A 1 202 ? 6.367 1.401 -18.038 1.00 78.12 202 LEU A CA 1
ATOM 1549 C C . LEU A 1 202 ? 6.247 2.619 -17.114 1.00 78.12 202 LEU A C 1
ATOM 1551 O O . LEU A 1 202 ? 5.826 2.480 -15.972 1.00 78.12 202 LEU A O 1
ATOM 1555 N N . ARG A 1 203 ? 6.624 3.814 -17.583 1.00 80.94 203 ARG A N 1
ATOM 1556 C CA . ARG A 1 203 ? 6.468 5.044 -16.797 1.00 80.94 203 ARG A CA 1
ATOM 1557 C C . ARG A 1 203 ? 4.998 5.381 -16.559 1.00 80.94 203 ARG A C 1
ATOM 1559 O O . ARG A 1 203 ? 4.675 5.776 -15.446 1.00 80.94 203 ARG A O 1
ATOM 1566 N N . VAL A 1 204 ? 4.147 5.250 -17.578 1.00 78.44 204 VAL A N 1
ATOM 1567 C CA . VAL A 1 204 ? 2.696 5.476 -17.458 1.00 78.44 204 VAL A CA 1
ATOM 1568 C C . VAL A 1 204 ? 2.098 4.490 -16.460 1.00 78.44 204 VAL A C 1
ATOM 1570 O O . VAL A 1 204 ? 1.544 4.930 -15.461 1.00 78.44 204 VAL A O 1
ATOM 1573 N N . ASP A 1 205 ? 2.354 3.192 -16.636 1.00 75.81 205 ASP A N 1
ATOM 1574 C CA . ASP A 1 205 ? 1.846 2.145 -15.742 1.00 75.81 205 ASP A CA 1
ATOM 1575 C C . ASP A 1 205 ? 2.263 2.394 -14.274 1.00 75.81 205 ASP A C 1
ATOM 1577 O O . ASP A 1 205 ? 1.477 2.217 -13.344 1.00 75.81 205 ASP A O 1
ATOM 1581 N N . LEU A 1 206 ? 3.503 2.849 -14.042 1.00 77.12 206 LEU A N 1
ATOM 1582 C CA . LEU A 1 206 ? 3.990 3.192 -12.700 1.00 77.12 206 LEU A CA 1
ATOM 1583 C C . LEU A 1 206 ? 3.365 4.476 -12.137 1.00 77.12 206 LEU A C 1
ATOM 1585 O O . LEU A 1 206 ? 3.187 4.569 -10.925 1.00 77.12 206 LEU A O 1
ATOM 1589 N N . LEU A 1 207 ? 3.064 5.474 -12.974 1.00 77.06 207 LEU A N 1
ATOM 1590 C CA . LEU A 1 207 ? 2.371 6.695 -12.547 1.00 77.06 207 LEU A CA 1
ATOM 1591 C C . LEU A 1 207 ? 0.918 6.399 -12.178 1.00 77.06 207 LEU A C 1
ATOM 1593 O O . LEU A 1 207 ? 0.437 6.933 -11.180 1.00 77.06 207 LEU A O 1
ATOM 1597 N N . ASP A 1 208 ? 0.249 5.532 -12.934 1.00 73.06 208 ASP A N 1
ATOM 1598 C CA . ASP A 1 208 ? -1.113 5.091 -12.635 1.00 73.06 208 ASP A CA 1
ATOM 1599 C C . ASP A 1 208 ? -1.149 4.330 -11.305 1.00 73.06 208 ASP A C 1
ATOM 1601 O O . ASP A 1 208 ? -1.973 4.627 -10.440 1.00 73.06 208 ASP A O 1
ATOM 1605 N N . GLU A 1 209 ? -0.180 3.439 -11.072 1.00 67.75 209 GLU A N 1
ATOM 1606 C CA . GLU A 1 209 ? -0.026 2.738 -9.793 1.00 67.75 209 GLU A CA 1
ATOM 1607 C C . GLU A 1 209 ? 0.337 3.694 -8.634 1.00 67.75 209 GLU A C 1
ATOM 1609 O O . GLU A 1 209 ? -0.079 3.470 -7.501 1.00 67.75 209 GLU A O 1
ATOM 1614 N N . GLN A 1 210 ? 1.067 4.794 -8.883 1.00 71.00 210 GLN A N 1
ATOM 1615 C CA . GLN A 1 210 ? 1.320 5.839 -7.871 1.00 71.00 210 GLN A CA 1
ATOM 1616 C C . GLN A 1 210 ? 0.045 6.606 -7.494 1.00 71.00 210 GLN A C 1
ATOM 1618 O O . GLN A 1 210 ? -0.109 7.072 -6.359 1.00 71.00 210 GLN A O 1
ATOM 1623 N N . GLN A 1 211 ? -0.830 6.822 -8.477 1.00 67.50 211 GLN A N 1
ATOM 1624 C CA . GLN A 1 211 ? -2.068 7.572 -8.312 1.00 67.50 211 GLN A CA 1
ATOM 1625 C C . GLN A 1 211 ? -3.172 6.750 -7.658 1.00 67.50 211 GLN A C 1
ATOM 1627 O O . GLN A 1 211 ? -4.059 7.354 -7.048 1.00 67.50 211 GLN A O 1
ATOM 1632 N N . ALA A 1 212 ? -3.137 5.426 -7.786 1.00 61.84 212 ALA A N 1
ATOM 1633 C CA . ALA A 1 212 ? -4.157 4.518 -7.279 1.00 61.84 212 ALA A CA 1
ATOM 1634 C C . ALA A 1 212 ? -4.050 4.247 -5.770 1.00 61.84 212 ALA A C 1
ATOM 1636 O O . ALA A 1 212 ? -5.126 4.142 -5.131 1.00 61.84 212 ALA A O 1
#

Radius of gyration: 30.25 Å; Cα contacts (8 Å, |Δi|>4): 119; chains: 1; bounding box: 65×22×97 Å

Solvent-accessible surface area (backbone atoms only — not comparable to full-atom values): 11779 Å² total; per-residue (Å²): 110,76,66,58,58,51,53,50,55,50,51,52,50,53,52,54,47,51,55,50,52,53,55,44,53,58,47,49,54,52,46,52,50,34,49,51,52,22,52,50,29,42,52,52,28,51,55,51,51,54,54,49,58,74,68,48,78,94,63,87,76,75,95,69,85,92,74,87,83,92,42,42,62,63,50,52,46,50,59,49,48,54,54,53,51,53,55,43,54,53,42,51,54,53,39,53,56,29,50,54,52,58,76,64,62,79,91,74,82,71,96,81,64,80,54,66,44,59,55,48,38,54,54,46,50,54,50,44,51,55,50,48,53,51,46,43,52,51,24,51,54,44,29,53,50,22,48,51,50,36,53,51,54,54,56,50,49,54,53,50,50,54,46,52,53,49,43,55,50,48,51,51,44,65,74,65,69,60,64,87,93,50,68,54,78,66,59,43,51,52,51,42,50,52,47,49,52,52,52,50,51,54,48,50,56,50,49,51,53,71,74,48

Nearest PDB structures (foldseek):
  6iko-assembly1_A  TM=3.642E-01  e=4.123E-01  Mus musculus
  3ja6-assembly1_I  TM=2.848E-01  e=2.965E+00  Escherichia coli
  3q84-assembly1_A  TM=2.399E-01  e=2.409E+00  Homo sapiens
  3ja6-assembly1_H  TM=2.020E-01  e=2.171E+00  Escherichia coli
  3zx6-assembly1_B  TM=2.281E-01  e=5.527E+00  Archaeoglobus fulgidus DSM 4304

pLDDT: mean 70.47, std 11.95, range [39.62, 88.69]

Mean predicted aligned error: 13.22 Å